Protein AF-A0A4Y9Y5Y3-F1 (afdb_monomer_lite)

Foldseek 3Di:
DAPFPDLDDDPVLVVQQQDQFPPVRDGLVVLLVLLLVLVVQLVVLVVLLVVPVVVLVVVVVQCVDPVRHDPLFDPLVDPVSCCVQQNDLVDGPVVSLVVNLVVLVVLLVDDDDDNVSSSVSNRSSLSSSSSSCRRVQCSRCVPPVCNNVSSVSSSSVVNSVCCVPPPVVVSVVSRVVVVVVVVPPPDDDDDDDDDPVDPDDPPDPPPDDDD

Radius of gyration: 18.65 Å; chains: 1; bounding box: 47×37×50 Å

pLDDT: mean 77.2, std 21.14, range [23.09, 98.0]

Secondary structure (DSSP, 8-state):
--SS---PPPHHHHHHTT-EETTTTEEHHHHHHHHHHHHHHHHHHHHHHGGGHHHHHHHHHHTTSTTTS-TT---TT-HHHHHHHHEETTEE-HHHHHHHHHHHHHHHTSPP-SHHHHHHHHHHHHHHHHHIIIIIIIHHHSSSTTHHHHHHHHHHHHHHHHHHHH-HHHHHHHHHHHHHHHHT--S-PPP----------S----S----

Structure (mmCIF, N/CA/C/O backbone):
data_AF-A0A4Y9Y5Y3-F1
#
_entry.id   AF-A0A4Y9Y5Y3-F1
#
loop_
_atom_site.group_PDB
_atom_site.id
_atom_site.type_symbol
_atom_site.label_atom_id
_atom_site.label_alt_id
_atom_site.label_comp_id
_atom_site.label_asym_id
_atom_site.label_entity_id
_atom_site.label_seq_id
_atom_site.pdbx_PDB_ins_code
_atom_site.Cartn_x
_atom_site.Cartn_y
_atom_site.Cartn_z
_atom_site.occupancy
_atom_site.B_iso_or_equiv
_atom_site.auth_seq_id
_atom_site.auth_comp_id
_atom_site.auth_asym_id
_atom_site.auth_atom_id
_atom_site.pdbx_PDB_model_num
ATOM 1 N N . MET A 1 1 ? 15.412 -12.869 18.914 1.00 49.53 1 MET A N 1
ATOM 2 C CA . MET A 1 1 ? 14.190 -12.031 18.945 1.00 49.53 1 MET A CA 1
ATOM 3 C C . MET A 1 1 ? 13.493 -12.127 17.594 1.00 49.53 1 MET A C 1
ATOM 5 O O . MET A 1 1 ? 14.136 -12.564 16.652 1.00 49.53 1 MET A O 1
ATOM 9 N N . ALA A 1 2 ? 12.192 -11.840 17.489 1.00 53.59 2 ALA A N 1
ATOM 10 C CA . ALA A 1 2 ? 11.496 -11.807 16.197 1.00 53.59 2 ALA A CA 1
ATOM 11 C C . ALA A 1 2 ? 11.615 -10.402 15.584 1.00 53.59 2 ALA A C 1
ATOM 13 O O . ALA A 1 2 ? 11.515 -9.426 16.319 1.00 53.59 2 ALA A O 1
ATOM 14 N N . LEU A 1 3 ? 11.772 -10.304 14.257 1.00 56.22 3 LEU A N 1
ATOM 15 C CA . LEU A 1 3 ? 11.854 -9.036 13.500 1.00 56.22 3 LEU A CA 1
ATOM 16 C C . LEU A 1 3 ? 10.694 -8.081 13.767 1.00 56.22 3 LEU A C 1
ATOM 18 O O . LEU A 1 3 ? 10.806 -6.871 13.605 1.00 56.22 3 LEU A O 1
ATOM 22 N N . PHE A 1 4 ? 9.557 -8.673 14.103 1.00 61.09 4 PHE A N 1
ATOM 23 C CA . PHE A 1 4 ? 8.325 -7.987 14.395 1.00 61.09 4 PHE A CA 1
ATOM 24 C C . PHE A 1 4 ? 7.916 -8.418 15.803 1.00 61.09 4 PHE A C 1
ATOM 26 O O . PHE A 1 4 ? 7.758 -9.630 16.026 1.00 61.09 4 PHE A O 1
ATOM 33 N N . PRO A 1 5 ? 7.758 -7.480 16.752 1.00 62.84 5 PRO A N 1
ATOM 34 C CA . PRO A 1 5 ? 7.274 -7.815 18.083 1.00 62.84 5 PRO A CA 1
ATOM 35 C C . PRO A 1 5 ? 5.923 -8.531 17.988 1.00 62.84 5 PRO A C 1
ATOM 37 O O . PRO A 1 5 ? 5.172 -8.362 17.023 1.00 62.84 5 PRO A O 1
ATOM 40 N N . GLU A 1 6 ? 5.623 -9.370 18.979 1.00 72.81 6 GLU A N 1
ATOM 41 C CA . GLU A 1 6 ? 4.317 -10.017 19.073 1.00 72.81 6 GLU A CA 1
ATOM 42 C C . GLU A 1 6 ? 3.223 -8.940 19.099 1.00 72.81 6 GLU A C 1
ATOM 44 O O . GLU A 1 6 ? 3.177 -8.089 19.991 1.00 72.81 6 GLU A O 1
ATOM 49 N N . VAL A 1 7 ? 2.358 -8.951 18.085 1.00 82.94 7 VAL A N 1
ATOM 50 C CA . VAL A 1 7 ? 1.295 -7.960 17.946 1.00 82.94 7 VAL A CA 1
ATOM 51 C C . VAL A 1 7 ? 0.132 -8.375 18.843 1.00 82.94 7 VAL A C 1
ATOM 53 O O . VAL A 1 7 ? -0.645 -9.260 18.499 1.00 82.94 7 VAL A O 1
ATOM 56 N N . LYS A 1 8 ? 0.003 -7.728 20.005 1.00 89.12 8 LYS A N 1
ATOM 57 C CA . LYS A 1 8 ? -1.118 -7.956 20.928 1.00 89.12 8 LYS A CA 1
ATOM 58 C C . LYS A 1 8 ? -2.220 -6.928 20.707 1.00 89.12 8 LYS A C 1
ATOM 60 O O . LYS A 1 8 ? -1.985 -5.720 20.809 1.00 89.12 8 LYS A O 1
ATOM 65 N N . PHE A 1 9 ? -3.427 -7.412 20.436 1.00 92.06 9 PHE A N 1
ATOM 66 C CA . PHE A 1 9 ? -4.621 -6.582 20.312 1.00 92.06 9 PHE A CA 1
ATOM 67 C C . PHE A 1 9 ? -5.349 -6.471 21.651 1.00 92.06 9 PHE A C 1
ATOM 69 O O . PHE A 1 9 ? -5.488 -7.444 22.392 1.00 92.06 9 PHE A O 1
ATOM 76 N N . THR A 1 10 ? -5.869 -5.286 21.942 1.00 94.50 10 THR A N 1
ATOM 77 C CA . THR A 1 10 ? -6.901 -5.105 22.965 1.00 94.50 10 THR A CA 1
ATOM 78 C C . THR A 1 10 ? -8.260 -5.571 22.432 1.00 94.50 10 THR A C 1
ATOM 80 O O . THR A 1 10 ? -8.482 -5.635 21.222 1.00 94.50 10 THR A O 1
ATOM 83 N N . LYS A 1 11 ? -9.224 -5.830 23.329 1.00 94.81 11 LYS A N 1
ATOM 84 C CA . LYS A 1 11 ? -10.613 -6.144 22.931 1.00 94.81 11 LYS A CA 1
ATOM 85 C C . LYS A 1 11 ? -11.216 -5.063 22.023 1.00 94.81 11 LYS A C 1
ATOM 87 O O . LYS A 1 11 ? -11.932 -5.378 21.079 1.00 94.81 11 LYS A O 1
ATOM 92 N N . ARG A 1 12 ? -10.895 -3.793 22.295 1.00 94.44 12 ARG A N 1
ATOM 93 C CA . ARG A 1 12 ? -11.347 -2.647 21.499 1.00 94.44 12 ARG A CA 1
ATOM 94 C C . ARG A 1 12 ? -10.746 -2.671 20.097 1.00 94.44 12 ARG A C 1
ATOM 96 O O . ARG A 1 12 ? -11.484 -2.551 19.126 1.00 94.44 12 ARG A O 1
ATOM 103 N N . GLU A 1 13 ? -9.441 -2.885 19.975 1.00 94.06 13 GLU A N 1
ATOM 104 C CA . GLU A 1 13 ? -8.789 -2.966 18.662 1.00 94.06 13 GLU A CA 1
ATOM 105 C C . GLU A 1 13 ? -9.317 -4.146 17.838 1.00 94.06 13 GLU A C 1
ATOM 107 O O . GLU A 1 13 ? -9.549 -3.973 16.648 1.00 94.06 13 GLU A O 1
ATOM 112 N N . LEU A 1 14 ? -9.602 -5.297 18.465 1.00 95.06 14 LEU A N 1
ATOM 113 C CA . LEU A 1 14 ? -10.265 -6.420 17.787 1.00 95.06 14 LEU A CA 1
ATOM 114 C C . LEU A 1 14 ? -11.646 -6.032 17.246 1.00 95.06 14 LEU A C 1
ATOM 116 O O . LEU A 1 14 ? -11.958 -6.347 16.102 1.00 95.06 14 LEU A O 1
ATOM 120 N N . SER A 1 15 ? -12.464 -5.314 18.025 1.00 96.00 15 SER A N 1
ATOM 121 C CA . SER A 1 15 ? -13.767 -4.847 17.527 1.00 96.00 15 SER A CA 1
ATOM 122 C C . SER A 1 15 ? -13.643 -3.837 16.383 1.00 96.00 15 SER A C 1
ATOM 124 O O . SER A 1 15 ? -14.465 -3.844 15.470 1.00 96.00 15 SER A O 1
ATOM 126 N N . LEU A 1 16 ? -12.593 -3.008 16.396 1.00 97.06 16 LEU A N 1
ATOM 127 C CA . LEU A 1 16 ? -12.355 -1.994 15.370 1.00 97.06 16 LEU A CA 1
ATOM 128 C C . LEU A 1 16 ? -11.961 -2.598 14.019 1.00 97.06 16 LEU A C 1
ATOM 130 O O . LEU A 1 16 ? -12.177 -1.945 13.006 1.00 97.06 16 LEU A O 1
ATOM 134 N N . LEU A 1 17 ? -11.456 -3.837 13.963 1.00 97.12 17 LEU A N 1
ATOM 135 C CA . LEU A 1 17 ? -11.144 -4.498 12.687 1.00 97.12 17 LEU A CA 1
ATOM 136 C C . LEU A 1 17 ? -12.374 -4.641 11.775 1.00 97.12 17 LEU A C 1
ATOM 138 O O . LEU A 1 17 ? -12.236 -4.595 10.554 1.00 97.12 17 LEU A O 1
ATOM 142 N N . ASN A 1 18 ? -13.572 -4.736 12.361 1.00 97.62 18 ASN A N 1
ATOM 143 C CA . ASN A 1 18 ? -14.844 -4.829 11.638 1.00 97.62 18 ASN A CA 1
ATOM 144 C C . ASN A 1 18 ? -15.507 -3.465 11.377 1.00 97.62 18 ASN A C 1
ATOM 146 O O . ASN A 1 18 ? -16.563 -3.414 10.750 1.00 97.62 18 ASN A O 1
ATOM 150 N N . LEU A 1 19 ? -14.917 -2.360 11.848 1.00 97.06 19 LEU A N 1
ATOM 151 C CA . LEU A 1 19 ? -15.442 -1.019 11.599 1.00 97.06 19 LEU A CA 1
ATOM 152 C C . LEU A 1 19 ? -15.353 -0.699 10.106 1.00 97.06 19 LEU A C 1
ATOM 154 O O . LEU A 1 19 ? -14.261 -0.740 9.541 1.00 97.06 19 LEU A O 1
ATOM 158 N N . VAL A 1 20 ? -16.483 -0.341 9.493 1.00 97.06 20 VAL A N 1
ATOM 159 C CA . VAL A 1 20 ? -16.549 0.146 8.108 1.00 97.06 20 VAL A CA 1
ATOM 160 C C . VAL A 1 20 ? -16.120 1.610 8.058 1.00 97.06 20 VAL A C 1
ATOM 162 O O . VAL A 1 20 ? -16.649 2.448 8.786 1.00 97.06 20 VAL A O 1
ATOM 165 N N . VAL A 1 21 ? -15.168 1.915 7.179 1.00 94.44 21 VAL A N 1
ATOM 166 C CA . VAL A 1 21 ? -14.509 3.217 7.078 1.00 94.44 21 VAL A CA 1
ATOM 167 C C . VAL A 1 21 ? -14.905 3.914 5.776 1.00 94.44 21 VAL A C 1
ATOM 169 O O . VAL A 1 21 ? -14.671 3.407 4.672 1.00 94.44 21 VAL A O 1
ATOM 172 N N . GLN A 1 22 ? -15.485 5.107 5.901 1.00 93.00 22 GLN A N 1
ATOM 173 C CA . GLN A 1 22 ? -15.771 5.989 4.767 1.00 93.00 22 GLN A CA 1
ATOM 174 C C . GLN A 1 22 ? -14.501 6.713 4.292 1.00 93.00 22 GLN A C 1
ATOM 176 O O . GLN A 1 22 ? -13.621 6.969 5.107 1.00 93.00 22 GLN A O 1
ATOM 181 N N . PRO A 1 23 ? -14.380 7.061 2.999 1.00 90.56 23 PRO A N 1
ATOM 182 C CA . PRO A 1 23 ? -15.330 6.808 1.905 1.00 90.56 23 PRO A CA 1
ATOM 183 C C . PRO A 1 23 ? -15.166 5.429 1.243 1.00 90.56 23 PRO A C 1
ATOM 185 O O . PRO A 1 23 ? -15.876 5.098 0.300 1.00 90.56 23 PRO A O 1
ATOM 188 N N . SER A 1 24 ? -14.210 4.618 1.701 1.00 91.12 24 SER A N 1
ATOM 189 C CA . SER A 1 24 ? -13.847 3.369 1.024 1.00 91.12 24 SER A CA 1
ATOM 190 C C . SER A 1 24 ? -14.912 2.268 1.093 1.00 91.12 24 SER A C 1
ATOM 192 O O . SER A 1 24 ? -14.821 1.307 0.331 1.00 91.12 24 SER A O 1
ATOM 194 N N . ASN A 1 25 ? -15.878 2.370 2.019 1.00 94.19 25 ASN A N 1
ATOM 195 C CA . ASN A 1 25 ? -16.843 1.313 2.351 1.00 94.19 25 ASN A CA 1
ATOM 196 C C . ASN A 1 25 ? -16.185 -0.042 2.671 1.00 94.19 25 ASN A C 1
ATOM 198 O O . ASN A 1 25 ? -16.774 -1.101 2.459 1.00 94.19 25 ASN A O 1
ATOM 202 N N . ARG A 1 26 ? -14.958 -0.017 3.198 1.00 95.62 26 ARG A N 1
ATOM 203 C CA . ARG A 1 26 ? -14.196 -1.206 3.593 1.00 95.62 26 ARG A CA 1
ATOM 204 C C . ARG A 1 26 ? -13.980 -1.230 5.090 1.00 95.62 26 ARG A C 1
ATOM 206 O O . ARG A 1 26 ? -13.933 -0.185 5.738 1.00 95.62 26 ARG A O 1
ATOM 213 N N . THR A 1 27 ? -13.838 -2.428 5.640 1.00 98.00 27 THR A N 1
ATOM 214 C CA . THR A 1 27 ? -13.477 -2.580 7.047 1.00 98.00 27 THR A CA 1
ATOM 215 C C . THR A 1 27 ? -12.004 -2.250 7.283 1.00 98.00 27 THR A C 1
ATOM 217 O O . THR A 1 27 ? -11.189 -2.333 6.362 1.00 98.00 27 THR A O 1
ATOM 220 N N . VAL A 1 28 ? -11.628 -1.927 8.522 1.00 96.81 28 VAL A N 1
ATOM 221 C CA . VAL A 1 28 ? -10.212 -1.748 8.900 1.00 96.81 28 VAL A CA 1
ATOM 222 C C . VAL A 1 28 ? -9.372 -2.987 8.553 1.00 96.81 28 VAL A C 1
ATOM 224 O O . VAL A 1 28 ? -8.247 -2.840 8.078 1.00 96.81 28 VAL A O 1
ATOM 227 N N . GLU A 1 29 ? -9.922 -4.193 8.716 1.00 97.81 29 GLU A N 1
ATOM 228 C CA . GLU A 1 29 ? -9.302 -5.453 8.277 1.00 97.81 29 GLU A CA 1
ATOM 229 C C . GLU A 1 29 ? -9.002 -5.454 6.771 1.00 97.81 29 GLU A C 1
ATOM 231 O O . GLU A 1 29 ? -7.869 -5.684 6.350 1.00 97.81 29 GLU A O 1
ATOM 236 N N . GLN A 1 30 ? -10.006 -5.145 5.946 1.00 97.38 30 GLN A N 1
ATOM 237 C CA . GLN A 1 30 ? -9.861 -5.109 4.489 1.00 97.38 30 GLN A CA 1
ATOM 238 C C . GLN A 1 30 ? -8.880 -4.022 4.040 1.00 97.38 30 GLN A C 1
ATOM 240 O O . GLN A 1 30 ? -8.133 -4.216 3.080 1.00 97.38 30 GLN A O 1
ATOM 245 N N . LEU A 1 31 ? -8.862 -2.883 4.735 1.00 96.19 31 LEU A N 1
ATOM 246 C CA . LEU A 1 31 ? -7.894 -1.822 4.492 1.00 96.19 31 LEU A CA 1
ATOM 247 C C . LEU A 1 31 ? -6.468 -2.282 4.832 1.00 96.19 31 LEU A C 1
ATOM 249 O O . LEU A 1 31 ? -5.538 -2.029 4.063 1.00 96.19 31 LEU A O 1
ATOM 253 N N . ALA A 1 32 ? -6.279 -2.984 5.951 1.00 96.25 32 ALA A N 1
ATOM 254 C CA . ALA A 1 32 ? -4.980 -3.537 6.328 1.00 96.25 32 ALA A CA 1
ATOM 255 C C . ALA A 1 32 ? -4.486 -4.572 5.304 1.00 96.25 32 ALA A C 1
ATOM 257 O O . ALA A 1 32 ? -3.324 -4.507 4.901 1.00 96.25 32 ALA A O 1
ATOM 258 N N . GLN A 1 33 ? -5.368 -5.459 4.831 1.00 96.50 33 GLN A N 1
ATOM 259 C CA . GLN A 1 33 ? -5.050 -6.433 3.783 1.00 96.50 33 GLN A CA 1
ATOM 260 C C . GLN A 1 33 ? -4.618 -5.745 2.485 1.00 96.50 33 GLN A C 1
ATOM 262 O O . GLN A 1 33 ? -3.527 -6.014 1.984 1.00 96.50 33 GLN A O 1
ATOM 267 N N . ARG A 1 34 ? -5.409 -4.780 2.000 1.00 94.12 34 ARG A N 1
ATOM 268 C CA . ARG A 1 34 ? -5.091 -4.022 0.780 1.00 94.12 34 ARG A CA 1
ATOM 269 C C . ARG A 1 34 ? -3.752 -3.288 0.890 1.00 94.12 34 ARG A C 1
ATOM 271 O O . ARG A 1 34 ? -2.987 -3.251 -0.069 1.00 94.12 34 ARG A O 1
ATOM 278 N N . SER A 1 35 ? -3.430 -2.747 2.069 1.00 93.50 35 SER A N 1
ATOM 279 C CA . SER A 1 35 ? -2.119 -2.135 2.318 1.00 93.50 35 SER A CA 1
ATOM 280 C C . SER A 1 35 ? -0.968 -3.125 2.141 1.00 93.50 35 SER A C 1
ATOM 282 O O . SER A 1 35 ? 0.072 -2.735 1.614 1.00 93.50 35 SER A O 1
ATOM 284 N N . VAL A 1 36 ? -1.124 -4.367 2.607 1.00 94.00 36 VAL A N 1
ATOM 285 C CA . VAL A 1 36 ? -0.101 -5.412 2.457 1.00 94.00 36 VAL A CA 1
ATOM 286 C C . VAL A 1 36 ? -0.023 -5.894 1.013 1.00 94.00 36 VAL A C 1
ATOM 288 O O . VAL A 1 36 ? 1.078 -6.141 0.532 1.00 94.00 36 VAL A O 1
ATOM 291 N N . ASP A 1 37 ? -1.138 -5.940 0.286 1.00 93.94 37 ASP A N 1
ATOM 292 C CA . ASP A 1 37 ? -1.137 -6.313 -1.131 1.00 93.94 37 ASP A CA 1
ATOM 293 C C . ASP A 1 37 ? -0.346 -5.315 -1.991 1.00 93.94 37 ASP A C 1
ATOM 295 O O . ASP A 1 37 ? 0.435 -5.740 -2.845 1.00 93.94 37 ASP A O 1
ATOM 299 N N . TYR A 1 38 ? -0.441 -4.004 -1.728 1.00 91.62 38 TYR A N 1
ATOM 300 C CA . TYR A 1 38 ? 0.443 -3.027 -2.383 1.00 91.62 38 TYR A CA 1
ATOM 301 C C . TYR A 1 38 ? 1.920 -3.288 -2.075 1.00 91.62 38 TYR A C 1
ATOM 303 O O . TYR A 1 38 ? 2.744 -3.276 -2.990 1.00 91.62 38 TYR A O 1
ATOM 311 N N . SER A 1 39 ? 2.264 -3.562 -0.811 1.00 89.69 39 SER A N 1
ATOM 312 C CA . SER A 1 39 ? 3.639 -3.913 -0.435 1.00 89.69 39 SER A CA 1
ATOM 313 C C . SER A 1 39 ? 4.110 -5.174 -1.158 1.00 89.69 39 SER A C 1
ATOM 315 O O . SER A 1 39 ? 5.188 -5.166 -1.744 1.00 89.69 39 SER A O 1
ATOM 317 N N . ARG A 1 40 ? 3.277 -6.219 -1.204 1.00 90.75 40 ARG A N 1
ATOM 318 C CA . ARG A 1 40 ? 3.555 -7.468 -1.917 1.00 90.75 40 ARG A CA 1
ATOM 319 C C . ARG A 1 40 ? 3.844 -7.208 -3.393 1.00 90.75 40 ARG A C 1
ATOM 321 O O . ARG A 1 40 ? 4.861 -7.673 -3.896 1.00 90.75 40 ARG A O 1
ATOM 328 N N . MET A 1 41 ? 2.971 -6.472 -4.083 1.00 92.50 41 MET A N 1
ATOM 329 C CA . MET A 1 41 ? 3.122 -6.166 -5.511 1.00 92.50 41 MET A CA 1
ATOM 330 C C . MET A 1 41 ? 4.380 -5.343 -5.793 1.00 92.50 41 MET A C 1
ATOM 332 O O . MET A 1 41 ? 5.092 -5.629 -6.756 1.00 92.50 41 MET A O 1
ATOM 336 N N . HIS A 1 42 ? 4.680 -4.365 -4.936 1.00 90.88 42 HIS A N 1
ATOM 337 C CA . HIS A 1 42 ? 5.904 -3.579 -5.031 1.00 90.88 42 HIS A CA 1
ATOM 338 C C . HIS A 1 42 ? 7.154 -4.454 -4.855 1.00 90.88 42 HIS A C 1
ATOM 340 O O . HIS A 1 42 ? 8.043 -4.409 -5.701 1.00 90.88 42 HIS A O 1
ATOM 346 N N . THR A 1 43 ? 7.207 -5.300 -3.820 1.00 88.38 43 THR A N 1
ATOM 347 C CA . THR A 1 43 ? 8.341 -6.209 -3.579 1.00 88.38 43 THR A CA 1
ATOM 348 C C . THR A 1 43 ? 8.563 -7.164 -4.752 1.00 88.38 43 THR A C 1
ATOM 350 O O . THR A 1 43 ? 9.688 -7.233 -5.240 1.00 88.38 43 THR A O 1
ATOM 353 N N . LYS A 1 44 ? 7.509 -7.817 -5.275 1.00 89.69 44 LYS A N 1
ATOM 354 C CA . LYS A 1 44 ? 7.631 -8.706 -6.453 1.00 89.69 44 LYS A CA 1
ATOM 355 C C . LYS A 1 44 ? 8.229 -7.981 -7.649 1.00 89.69 44 LYS A C 1
ATOM 357 O O . LYS A 1 44 ? 9.095 -8.520 -8.327 1.00 89.69 44 LYS A O 1
ATOM 362 N N . ALA A 1 45 ? 7.769 -6.759 -7.905 1.00 90.19 45 ALA A N 1
ATOM 363 C CA . ALA A 1 45 ? 8.282 -5.974 -9.012 1.00 90.19 45 ALA A CA 1
ATOM 364 C C . ALA A 1 45 ? 9.748 -5.582 -8.808 1.00 90.19 45 ALA A C 1
ATOM 366 O O . ALA A 1 45 ? 10.556 -5.750 -9.715 1.00 90.19 45 ALA A O 1
ATOM 367 N N . VAL A 1 46 ? 10.110 -5.118 -7.613 1.00 88.12 46 VAL A N 1
ATOM 368 C CA . VAL A 1 46 ? 11.491 -4.745 -7.290 1.00 88.12 46 VAL A CA 1
ATOM 369 C C . VAL A 1 46 ? 12.444 -5.936 -7.390 1.00 88.12 46 VAL A C 1
ATOM 371 O O . VAL A 1 46 ? 13.558 -5.763 -7.873 1.00 88.12 46 VAL A O 1
ATOM 374 N N . ASP A 1 47 ? 12.029 -7.139 -6.994 1.00 87.69 47 ASP A N 1
ATOM 375 C CA . ASP A 1 47 ? 12.884 -8.326 -7.096 1.00 87.69 47 ASP A CA 1
ATOM 376 C C . ASP A 1 47 ? 13.225 -8.684 -8.551 1.00 87.69 47 ASP A C 1
ATOM 378 O O . ASP A 1 47 ? 14.355 -9.081 -8.826 1.00 87.69 47 ASP A O 1
ATOM 382 N N . VAL A 1 48 ? 12.302 -8.466 -9.496 1.00 89.12 48 VAL A N 1
ATOM 383 C CA . VAL A 1 48 ? 12.586 -8.611 -10.936 1.00 89.12 48 VAL A CA 1
ATOM 384 C C . VAL A 1 48 ? 13.471 -7.474 -11.447 1.00 89.12 48 VAL A C 1
ATOM 386 O O . VAL A 1 48 ? 14.417 -7.714 -12.193 1.00 89.12 48 VAL A O 1
ATOM 389 N N . LEU A 1 49 ? 13.195 -6.232 -11.037 1.00 87.50 49 LEU A N 1
ATOM 390 C CA . LEU A 1 49 ? 13.951 -5.057 -11.487 1.00 87.50 49 LEU A CA 1
ATOM 391 C C . LEU A 1 49 ? 15.421 -5.107 -11.054 1.00 87.50 49 LEU A C 1
ATOM 393 O O . LEU A 1 49 ? 16.287 -4.676 -11.810 1.00 87.50 49 LEU A O 1
ATOM 397 N N . ARG A 1 50 ? 15.704 -5.711 -9.894 1.00 86.88 50 ARG A N 1
ATOM 398 C CA . ARG A 1 50 ? 17.066 -5.935 -9.383 1.00 86.88 50 ARG A CA 1
ATOM 399 C C . ARG A 1 50 ? 17.929 -6.851 -10.245 1.00 86.88 50 ARG A C 1
ATOM 401 O O . ARG A 1 50 ? 19.139 -6.909 -10.051 1.00 86.88 50 ARG A O 1
ATOM 408 N N . LEU A 1 51 ? 17.335 -7.584 -11.186 1.00 89.69 51 LEU A N 1
ATOM 409 C CA . LEU A 1 51 ? 18.094 -8.394 -12.139 1.00 89.69 51 LEU A CA 1
ATOM 410 C C . LEU A 1 51 ? 18.830 -7.526 -13.178 1.00 89.69 51 LEU A C 1
ATOM 412 O O . LEU A 1 51 ? 19.780 -8.003 -13.792 1.00 89.69 51 LEU A O 1
ATOM 416 N N . ASP A 1 52 ? 18.412 -6.267 -13.366 1.00 92.00 52 ASP A N 1
ATOM 417 C CA . ASP A 1 52 ? 19.054 -5.283 -14.248 1.00 92.00 52 ASP A CA 1
ATOM 418 C C . ASP A 1 52 ? 18.923 -3.865 -13.660 1.00 92.00 52 ASP A C 1
ATOM 420 O O . ASP A 1 52 ? 18.180 -3.006 -14.154 1.00 92.00 52 ASP A O 1
ATOM 424 N N . ASP A 1 53 ? 19.668 -3.618 -12.578 1.00 87.25 53 ASP A N 1
ATOM 425 C CA . ASP A 1 53 ? 19.680 -2.329 -11.874 1.00 87.25 53 ASP A CA 1
ATOM 426 C C . ASP A 1 53 ? 20.022 -1.160 -12.813 1.00 87.25 53 ASP A C 1
ATOM 428 O O . ASP A 1 53 ? 19.417 -0.092 -12.737 1.00 87.25 53 ASP A O 1
ATOM 432 N N . ALA A 1 54 ? 20.946 -1.356 -13.760 1.00 89.00 54 ALA A N 1
ATOM 433 C CA . ALA A 1 54 ? 21.353 -0.307 -14.693 1.00 89.00 54 ALA A CA 1
ATOM 434 C C . ALA A 1 54 ? 20.206 0.122 -15.622 1.00 89.00 54 ALA A C 1
ATOM 436 O O . ALA A 1 54 ? 20.036 1.314 -15.900 1.00 89.00 54 ALA A O 1
ATOM 437 N N . ARG A 1 55 ? 19.403 -0.827 -16.121 1.00 88.38 55 ARG A N 1
ATOM 438 C CA . ARG A 1 55 ? 18.201 -0.509 -16.902 1.00 88.38 55 ARG A CA 1
ATOM 439 C C . ARG A 1 55 ? 17.136 0.148 -16.039 1.00 88.38 55 ARG A C 1
ATOM 441 O O . ARG A 1 55 ? 16.542 1.125 -16.498 1.00 88.38 55 ARG A O 1
ATOM 448 N N . TYR A 1 56 ? 16.924 -0.334 -14.815 1.00 86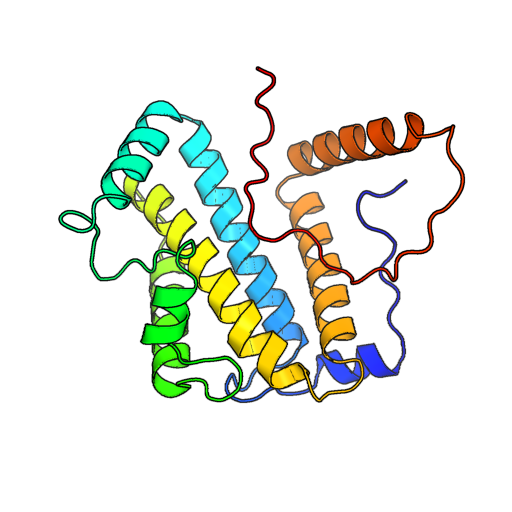.81 56 TYR A N 1
ATOM 449 C CA . TYR A 1 56 ? 15.973 0.281 -13.892 1.00 86.81 56 TYR A CA 1
ATOM 450 C C . TYR A 1 56 ? 16.334 1.742 -13.583 1.00 86.81 56 TYR A C 1
ATOM 452 O O . TYR A 1 56 ? 15.477 2.615 -13.715 1.00 86.81 56 TYR A O 1
ATOM 460 N N . GLU A 1 57 ? 17.600 2.039 -13.284 1.00 83.88 57 GLU A N 1
ATOM 461 C CA . GLU A 1 57 ? 18.079 3.404 -13.026 1.00 83.88 57 GLU A CA 1
ATOM 462 C C . GLU A 1 57 ? 17.896 4.326 -14.239 1.00 83.88 57 GLU A C 1
ATOM 464 O O . GLU A 1 57 ? 17.413 5.452 -14.101 1.00 83.88 57 GLU A O 1
ATOM 469 N N . ARG A 1 58 ? 18.185 3.846 -15.459 1.00 83.56 58 ARG A N 1
ATOM 470 C CA . ARG A 1 58 ? 17.930 4.618 -16.692 1.00 83.56 58 ARG A CA 1
ATOM 471 C C . ARG A 1 58 ? 16.449 4.952 -16.864 1.00 83.56 58 ARG A C 1
ATOM 473 O O . ARG A 1 58 ? 16.111 6.101 -17.146 1.00 83.56 58 ARG A O 1
ATOM 480 N N . MET A 1 59 ? 15.572 3.970 -16.659 1.00 79.62 59 MET A N 1
ATOM 481 C CA . MET A 1 59 ? 14.124 4.187 -16.687 1.00 79.62 59 MET A CA 1
ATOM 482 C C . MET A 1 59 ? 13.666 5.130 -15.572 1.00 79.62 59 MET A C 1
ATOM 484 O O . MET A 1 59 ? 12.722 5.899 -15.744 1.00 79.62 59 MET A O 1
ATOM 488 N N . ALA A 1 60 ? 14.308 5.078 -14.405 1.00 78.25 60 ALA A N 1
ATOM 489 C CA . ALA A 1 60 ? 13.961 5.956 -13.307 1.00 78.25 60 ALA A CA 1
ATOM 490 C C . ALA A 1 60 ? 14.362 7.405 -13.564 1.00 78.25 60 ALA A C 1
ATOM 492 O O . ALA A 1 60 ? 13.574 8.310 -13.274 1.00 78.25 60 ALA A O 1
ATOM 493 N N . ALA A 1 61 ? 15.531 7.613 -14.166 1.00 76.94 61 ALA A N 1
ATOM 494 C CA . ALA A 1 61 ? 16.012 8.917 -14.583 1.00 76.94 61 ALA A CA 1
ATOM 495 C C . ALA A 1 61 ? 15.105 9.554 -15.648 1.00 76.94 61 ALA A C 1
ATOM 497 O O . ALA A 1 61 ? 14.753 10.725 -15.507 1.00 76.94 61 ALA A O 1
ATOM 498 N N . SER A 1 62 ? 14.639 8.789 -16.646 1.00 69.00 62 SER A N 1
ATOM 499 C CA . SER A 1 62 ? 13.743 9.309 -17.696 1.00 69.00 62 SER A CA 1
ATOM 500 C C . SER A 1 62 ? 12.383 9.775 -17.169 1.00 69.00 62 SER A C 1
ATOM 502 O O . SER A 1 62 ? 11.668 10.489 -17.853 1.00 69.00 62 SER A O 1
ATOM 504 N N . LEU A 1 63 ? 12.010 9.391 -15.947 1.00 67.81 63 LEU A N 1
ATOM 505 C CA . LEU A 1 63 ? 10.739 9.778 -15.330 1.00 67.81 63 LEU A CA 1
ATOM 506 C C . LEU A 1 63 ? 10.849 10.991 -14.407 1.00 67.81 63 LEU A C 1
ATOM 508 O O . LEU A 1 63 ? 9.829 11.485 -13.922 1.00 67.81 63 LEU A O 1
ATOM 512 N N . ARG A 1 64 ? 12.071 11.484 -14.180 1.00 66.50 64 ARG A N 1
ATOM 513 C CA . ARG A 1 64 ? 12.323 12.759 -13.498 1.00 66.50 64 ARG A CA 1
ATOM 514 C C . ARG A 1 64 ? 12.203 13.950 -14.444 1.00 66.50 64 ARG A C 1
ATOM 516 O O . ARG A 1 64 ? 12.034 15.065 -13.965 1.00 66.50 64 ARG A O 1
ATOM 523 N N . ASP A 1 65 ? 12.264 13.717 -15.754 1.00 66.31 65 ASP A N 1
ATOM 524 C CA . ASP A 1 65 ? 12.039 14.742 -16.766 1.00 66.31 65 ASP A CA 1
ATOM 525 C C . ASP A 1 65 ? 10.525 14.979 -16.964 1.00 66.31 65 ASP A C 1
ATOM 527 O O . ASP A 1 65 ? 9.804 14.087 -17.427 1.00 66.31 65 ASP A O 1
ATOM 531 N N . PRO A 1 66 ? 10.009 16.179 -16.631 1.00 61.12 66 PRO A N 1
ATOM 532 C CA . PRO A 1 66 ? 8.594 16.505 -16.784 1.00 61.12 66 PRO A CA 1
ATOM 533 C C . PRO A 1 66 ? 8.084 16.442 -18.230 1.00 61.12 66 PRO A C 1
ATOM 535 O O . PRO A 1 66 ? 6.875 16.326 -18.423 1.00 61.12 66 PRO A O 1
ATOM 538 N N . GLN A 1 67 ? 8.966 16.535 -19.234 1.00 64.31 67 GLN A N 1
ATOM 539 C CA . GLN A 1 67 ? 8.591 16.512 -20.655 1.00 64.31 67 GLN A CA 1
ATOM 540 C C . GLN A 1 67 ? 8.314 15.097 -21.175 1.00 64.31 67 GLN A C 1
ATOM 542 O O . GLN A 1 67 ? 7.542 14.924 -22.116 1.00 64.31 67 GLN A O 1
ATOM 547 N N . THR A 1 68 ? 8.929 14.083 -20.565 1.00 61.09 68 THR A N 1
ATOM 548 C CA . THR A 1 68 ? 8.866 12.685 -21.020 1.00 61.09 68 THR A CA 1
ATOM 549 C C . THR A 1 68 ? 8.108 11.772 -20.056 1.00 61.09 68 THR A C 1
ATOM 551 O O . THR A 1 68 ? 7.752 10.648 -20.417 1.00 61.09 68 THR A O 1
ATOM 554 N N . ARG A 1 69 ? 7.786 12.250 -18.846 1.00 62.81 69 ARG A N 1
ATOM 555 C CA . ARG A 1 69 ? 6.992 11.506 -17.863 1.00 62.81 69 ARG A CA 1
ATOM 556 C C . ARG A 1 69 ? 5.556 11.265 -18.363 1.00 62.81 69 ARG A C 1
ATOM 558 O O . ARG A 1 69 ? 4.842 12.230 -18.645 1.00 62.81 69 ARG A O 1
ATOM 565 N N . PRO A 1 70 ? 5.067 10.010 -18.388 1.00 60.78 70 PRO A N 1
ATOM 566 C CA . PRO A 1 70 ? 3.662 9.728 -18.654 1.00 60.78 70 PRO A CA 1
ATOM 567 C C . PRO A 1 70 ? 2.757 10.460 -17.663 1.00 60.78 70 PRO A C 1
ATOM 569 O O . PRO A 1 70 ? 2.988 10.436 -16.452 1.00 60.78 70 PRO A O 1
ATOM 572 N N . LYS A 1 71 ? 1.710 11.108 -18.183 1.00 58.12 71 LYS A N 1
ATOM 573 C CA . LYS A 1 71 ? 0.777 11.928 -17.390 1.00 58.12 71 LYS A CA 1
ATOM 574 C C . LYS A 1 71 ? 0.034 11.130 -16.317 1.00 58.12 71 LYS A C 1
ATOM 576 O O . LYS A 1 71 ? -0.433 11.712 -15.346 1.00 58.12 71 LYS A O 1
ATOM 581 N N . GLU A 1 72 ? -0.072 9.817 -16.495 1.00 52.72 72 GLU A N 1
ATOM 582 C CA . GLU A 1 72 ? -0.785 8.909 -15.592 1.00 52.72 72 GLU A CA 1
ATOM 583 C C . GLU A 1 72 ? 0.010 8.568 -14.322 1.00 52.72 72 GLU A C 1
ATOM 585 O O . GLU A 1 72 ? -0.549 8.027 -13.369 1.00 52.72 72 GLU A O 1
ATOM 590 N N . VAL A 1 73 ? 1.304 8.900 -14.278 1.00 58.06 73 VAL A N 1
ATOM 591 C CA . VAL A 1 73 ? 2.198 8.492 -13.193 1.00 58.06 73 VAL A CA 1
ATOM 592 C C . VAL A 1 73 ? 2.325 9.624 -12.191 1.00 58.06 73 VAL A C 1
ATOM 594 O O . VAL A 1 73 ? 2.957 10.652 -12.447 1.00 58.06 73 VAL A O 1
ATOM 597 N N . ILE A 1 74 ? 1.760 9.403 -11.009 1.00 59.78 74 ILE A N 1
ATOM 598 C CA . ILE A 1 74 ? 1.940 10.303 -9.874 1.00 59.78 74 ILE A CA 1
ATOM 599 C C . ILE A 1 74 ? 3.369 10.137 -9.364 1.00 59.78 74 ILE A C 1
ATOM 601 O O . ILE A 1 74 ? 3.754 9.062 -8.901 1.00 59.78 74 ILE A O 1
ATOM 605 N N . ALA A 1 75 ? 4.157 11.208 -9.435 1.00 58.34 75 ALA A N 1
ATOM 606 C CA . ALA A 1 75 ? 5.426 11.270 -8.729 1.00 58.34 75 ALA A CA 1
ATOM 607 C C . ALA A 1 75 ? 5.132 11.364 -7.228 1.00 58.34 75 ALA A C 1
ATOM 609 O O . ALA A 1 75 ? 4.746 12.415 -6.723 1.00 58.34 75 ALA A O 1
ATOM 610 N N . VAL A 1 76 ? 5.283 10.240 -6.531 1.00 55.72 76 VAL A N 1
ATOM 611 C CA . VAL A 1 76 ? 5.044 10.124 -5.082 1.00 55.72 76 VAL A CA 1
ATOM 612 C C . VAL A 1 76 ? 5.974 11.041 -4.283 1.00 55.72 76 VAL A C 1
ATOM 614 O O . VAL A 1 76 ? 5.638 11.473 -3.184 1.00 55.72 76 VAL A O 1
ATOM 617 N N . ASP A 1 77 ? 7.113 11.387 -4.879 1.00 56.31 77 ASP A N 1
ATOM 618 C CA . ASP A 1 77 ? 8.171 12.184 -4.264 1.00 56.31 77 ASP A CA 1
ATOM 619 C C . ASP A 1 77 ? 7.858 13.693 -4.243 1.00 56.31 77 ASP A C 1
ATOM 621 O O . ASP A 1 77 ? 8.587 14.465 -3.625 1.00 56.31 77 ASP A O 1
ATOM 625 N N . ASP A 1 78 ? 6.764 14.128 -4.881 1.00 64.25 78 ASP A N 1
ATOM 626 C CA . ASP A 1 78 ? 6.317 15.521 -4.875 1.00 64.25 78 ASP A CA 1
ATOM 627 C C . ASP A 1 78 ? 5.016 15.687 -4.073 1.00 64.25 78 ASP A C 1
ATOM 629 O O . ASP A 1 78 ? 3.899 15.676 -4.600 1.00 64.25 78 ASP A O 1
ATOM 633 N N . LEU A 1 79 ? 5.173 15.895 -2.761 1.00 60.44 79 LEU A N 1
ATOM 634 C CA . LEU A 1 79 ? 4.072 16.185 -1.835 1.00 60.44 79 LEU A CA 1
ATOM 635 C C . LEU A 1 79 ? 3.225 17.390 -2.271 1.00 60.44 79 LEU A C 1
ATOM 637 O O . LEU A 1 79 ? 2.036 17.440 -1.942 1.00 60.44 79 LEU A O 1
ATOM 641 N N . LYS A 1 80 ? 3.807 18.359 -2.991 1.00 66.94 80 LYS A N 1
ATOM 642 C CA . LYS A 1 80 ? 3.061 19.503 -3.523 1.00 66.94 80 LYS A CA 1
ATOM 643 C C . LYS A 1 80 ? 2.156 19.044 -4.664 1.00 66.94 80 LYS A C 1
ATOM 645 O O . LYS A 1 80 ? 0.965 19.319 -4.611 1.00 66.94 80 LYS A O 1
ATOM 650 N N . SER A 1 81 ? 2.669 18.267 -5.619 1.00 67.12 81 SER A N 1
ATOM 651 C CA . SER A 1 81 ? 1.853 17.690 -6.701 1.00 67.12 81 SER A CA 1
ATOM 652 C C . SER A 1 81 ? 0.733 16.779 -6.183 1.00 67.12 81 SER A C 1
ATOM 654 O O . SER A 1 81 ? -0.379 16.824 -6.715 1.00 67.12 81 SER A O 1
ATOM 656 N N . ILE A 1 82 ? 0.979 16.008 -5.116 1.00 68.50 82 ILE A N 1
ATOM 657 C CA . ILE A 1 82 ? -0.061 15.201 -4.458 1.00 68.50 82 ILE A CA 1
ATOM 658 C C . ILE A 1 82 ? -1.162 16.107 -3.895 1.00 68.50 82 ILE A C 1
ATOM 660 O O . ILE A 1 82 ? -2.336 15.877 -4.169 1.00 68.50 82 ILE A O 1
ATOM 664 N N . ARG A 1 83 ? -0.813 17.159 -3.147 1.00 73.31 83 ARG A N 1
ATOM 665 C CA . ARG A 1 83 ? -1.804 18.081 -2.563 1.00 73.31 83 ARG A CA 1
ATOM 666 C C . ARG A 1 83 ? -2.558 18.883 -3.620 1.00 73.31 83 ARG A C 1
ATOM 668 O O . ARG A 1 83 ? -3.764 19.060 -3.485 1.00 73.31 83 ARG A O 1
ATOM 675 N N . ASP A 1 84 ? -1.870 19.312 -4.675 1.00 75.50 84 ASP A N 1
ATOM 676 C CA . ASP A 1 84 ? -2.468 20.037 -5.800 1.00 75.50 84 ASP A CA 1
ATOM 677 C C . ASP A 1 84 ? -3.497 19.153 -6.542 1.00 75.50 84 ASP A C 1
ATOM 679 O O . ASP A 1 84 ? -4.508 19.653 -7.030 1.00 75.50 84 ASP A O 1
ATOM 683 N N . THR A 1 85 ? -3.282 17.831 -6.588 1.00 73.19 85 THR A N 1
ATOM 684 C CA . THR A 1 85 ? -4.152 16.879 -7.310 1.00 73.19 85 THR A CA 1
ATOM 685 C C . THR A 1 85 ? -5.270 16.297 -6.437 1.00 73.19 85 THR A C 1
ATOM 687 O O . THR A 1 85 ? -6.413 16.176 -6.880 1.00 73.19 85 THR A O 1
ATOM 690 N N . PHE A 1 86 ? -4.958 15.921 -5.195 1.00 81.56 86 PHE A N 1
ATOM 691 C CA . PHE A 1 86 ? -5.849 15.166 -4.301 1.00 81.56 86 PHE A CA 1
ATOM 692 C C . PHE A 1 86 ? -6.428 16.003 -3.161 1.00 81.56 86 PHE A C 1
ATOM 694 O O . PHE A 1 86 ? -7.274 15.516 -2.414 1.00 81.56 86 PHE A O 1
ATOM 701 N N . GLY A 1 87 ? -6.023 17.266 -3.043 1.00 80.50 87 GLY A N 1
ATOM 702 C CA . GLY A 1 87 ? -6.369 18.130 -1.923 1.00 80.50 87 GLY A CA 1
ATOM 703 C C . GLY A 1 87 ? -5.452 17.928 -0.717 1.00 80.50 87 GLY A C 1
ATOM 704 O O . GLY A 1 87 ? -4.612 17.027 -0.657 1.00 80.50 87 GLY A O 1
ATOM 705 N N . VAL A 1 88 ? -5.609 18.805 0.272 1.00 85.06 88 VAL A N 1
ATOM 706 C CA . VAL A 1 88 ? -4.947 18.659 1.574 1.00 85.06 88 VAL A CA 1
ATOM 707 C C . VAL A 1 88 ? -5.717 17.657 2.444 1.00 85.06 88 VAL A C 1
ATOM 709 O O . VAL A 1 88 ? -6.930 17.544 2.283 1.00 85.06 88 VAL A O 1
ATOM 712 N N . PRO A 1 89 ? -5.076 16.963 3.403 1.00 82.06 89 PRO A N 1
ATOM 713 C CA . PRO A 1 89 ? -5.758 15.992 4.269 1.00 82.06 89 PRO A CA 1
ATOM 714 C C . PRO A 1 89 ? -6.990 16.532 5.014 1.00 82.06 89 PRO A C 1
ATOM 716 O O . PRO A 1 89 ? -7.907 15.773 5.305 1.00 82.06 89 PRO A O 1
ATOM 719 N N . SER A 1 90 ? -7.043 17.840 5.293 1.00 84.31 90 SER A N 1
ATOM 720 C CA . SER A 1 90 ? -8.196 18.505 5.920 1.00 84.31 90 SER A CA 1
ATOM 721 C C . SER A 1 90 ? -9.350 18.824 4.960 1.00 84.31 90 SER A C 1
ATOM 723 O O . SER A 1 90 ? -10.457 19.098 5.413 1.00 84.31 90 SER A O 1
ATO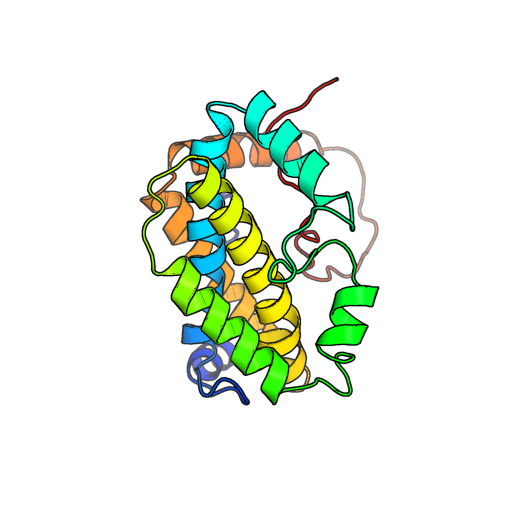M 725 N N . ALA A 1 91 ? -9.107 18.810 3.649 1.00 86.12 91 ALA A N 1
ATOM 726 C CA . ALA A 1 91 ? -10.095 19.051 2.598 1.00 86.12 91 ALA A CA 1
ATOM 727 C C . ALA A 1 91 ? -9.783 18.186 1.355 1.00 86.12 91 ALA A C 1
ATOM 729 O O . ALA A 1 91 ? -9.439 18.715 0.292 1.00 86.12 91 ALA A O 1
ATOM 730 N N . PRO A 1 92 ? -9.834 16.849 1.488 1.00 88.69 92 PRO A N 1
ATOM 731 C CA . PRO A 1 92 ? -9.459 15.929 0.422 1.00 88.69 92 PRO A CA 1
ATOM 732 C C . PRO A 1 92 ? -10.502 15.902 -0.701 1.00 88.69 92 PRO A C 1
ATOM 734 O O . PRO A 1 92 ? -11.713 15.935 -0.471 1.00 88.69 92 PRO A O 1
ATOM 737 N N . ASN A 1 93 ? -10.032 15.774 -1.939 1.00 90.25 93 ASN A N 1
ATOM 738 C CA . ASN A 1 93 ? -10.873 15.600 -3.117 1.00 90.25 93 ASN A CA 1
ATOM 739 C C . ASN A 1 93 ? -11.263 14.121 -3.273 1.00 90.25 93 ASN A C 1
ATOM 741 O O . ASN A 1 93 ? -10.679 13.379 -4.069 1.00 90.25 93 ASN A O 1
ATOM 745 N N . TRP A 1 94 ? -12.246 13.682 -2.482 1.00 90.44 94 TRP A N 1
ATOM 746 C CA . TRP A 1 94 ? -12.659 12.276 -2.412 1.00 90.44 94 TRP A CA 1
ATOM 747 C C . TRP A 1 94 ? -12.991 11.627 -3.765 1.00 90.44 94 TRP A C 1
ATOM 749 O O . TRP A 1 94 ? -12.504 10.518 -3.996 1.00 90.44 94 TRP A O 1
ATOM 759 N N . PRO A 1 95 ? -13.748 12.266 -4.683 1.00 91.00 95 PRO A N 1
ATOM 760 C CA . PRO A 1 95 ? -14.031 11.674 -5.991 1.00 91.00 95 PRO A CA 1
ATOM 761 C C . PRO A 1 95 ? -12.770 11.369 -6.806 1.00 91.00 95 PRO A C 1
ATOM 763 O O . PRO A 1 95 ? -12.679 10.310 -7.426 1.00 91.00 95 PRO A O 1
ATOM 766 N N . VAL A 1 96 ? -11.784 12.273 -6.788 1.00 88.31 96 VAL A N 1
ATOM 767 C CA . VAL A 1 96 ? -10.517 12.080 -7.509 1.00 88.31 96 VAL A CA 1
ATOM 768 C C . VAL A 1 96 ? -9.690 10.981 -6.850 1.00 88.31 96 VAL A C 1
ATOM 770 O O . VAL A 1 96 ? -9.213 10.090 -7.548 1.00 88.31 96 VAL A O 1
ATOM 773 N N . ILE A 1 97 ? -9.584 10.985 -5.518 1.00 88.56 97 ILE A N 1
ATOM 774 C CA . ILE A 1 97 ? -8.845 9.962 -4.763 1.00 88.56 97 ILE A CA 1
ATOM 775 C C . ILE A 1 97 ? -9.398 8.564 -5.052 1.00 88.56 97 ILE A C 1
ATOM 777 O O . ILE A 1 97 ? -8.633 7.676 -5.424 1.00 88.56 97 ILE A O 1
ATOM 781 N N . MET A 1 98 ? -10.715 8.372 -4.920 1.00 90.00 98 MET A N 1
ATOM 782 C CA . MET A 1 98 ? -11.349 7.069 -5.145 1.00 90.00 98 MET A CA 1
ATOM 783 C C . MET A 1 98 ? -11.149 6.598 -6.587 1.00 90.00 98 MET A C 1
ATOM 785 O O . MET A 1 98 ? -10.699 5.476 -6.805 1.00 90.00 98 MET A O 1
ATOM 789 N N . LYS A 1 99 ? -11.367 7.484 -7.569 1.00 88.31 99 LYS A N 1
ATOM 790 C CA . LYS A 1 99 ? -11.151 7.170 -8.987 1.00 88.31 99 LYS A CA 1
ATOM 791 C C . LYS A 1 99 ? -9.705 6.758 -9.280 1.00 88.31 99 LYS A C 1
ATOM 793 O O . LYS A 1 99 ? -9.483 5.806 -10.023 1.00 88.31 99 LYS A O 1
ATOM 798 N N . THR A 1 100 ? -8.725 7.470 -8.728 1.00 86.62 100 THR A N 1
ATOM 799 C CA . THR A 1 100 ? -7.302 7.170 -8.934 1.00 86.62 100 THR A CA 1
ATOM 800 C C . THR A 1 100 ? -6.911 5.844 -8.299 1.00 86.62 100 THR A C 1
ATOM 802 O O . THR A 1 100 ? -6.251 5.029 -8.939 1.00 86.62 100 THR A O 1
ATOM 805 N N . VAL A 1 101 ? -7.336 5.610 -7.060 1.00 86.81 101 VAL A N 1
ATOM 806 C CA . VAL A 1 101 ? -7.049 4.370 -6.337 1.00 86.81 101 VAL A CA 1
ATOM 807 C C . VAL A 1 101 ? -7.679 3.160 -7.046 1.00 86.81 101 VAL A C 1
ATOM 809 O O . VAL A 1 101 ? -7.018 2.137 -7.203 1.00 86.81 101 VAL A O 1
ATOM 812 N N . ASP A 1 102 ? -8.905 3.284 -7.559 1.00 88.12 102 ASP A N 1
ATOM 813 C CA . ASP A 1 102 ? -9.546 2.218 -8.338 1.00 88.12 102 ASP A CA 1
ATOM 814 C C . ASP A 1 102 ? -8.844 1.982 -9.686 1.00 88.12 102 ASP A C 1
ATOM 816 O O . ASP A 1 102 ? -8.644 0.837 -10.091 1.00 88.12 102 ASP A O 1
ATOM 820 N N . ALA A 1 103 ? -8.403 3.045 -10.367 1.00 86.75 103 ALA A N 1
ATOM 821 C CA . ALA A 1 103 ? -7.624 2.918 -11.600 1.00 86.75 103 ALA A CA 1
ATOM 822 C C . ALA A 1 103 ? -6.289 2.192 -11.365 1.00 86.75 103 ALA A C 1
ATOM 824 O O . ALA A 1 103 ? -5.876 1.370 -12.187 1.00 86.75 103 ALA A O 1
ATOM 825 N N . TYR A 1 104 ? -5.634 2.457 -10.232 1.00 88.31 104 TYR A N 1
ATOM 826 C CA . TYR A 1 104 ? -4.411 1.762 -9.839 1.00 88.31 104 TYR A CA 1
ATOM 827 C C . TYR A 1 104 ? -4.668 0.285 -9.583 1.00 88.31 104 TYR A C 1
ATOM 829 O O . TYR A 1 104 ? -3.923 -0.545 -10.094 1.00 88.31 104 TYR A O 1
ATOM 837 N N . ASP A 1 105 ? -5.735 -0.064 -8.870 1.00 89.06 105 ASP A N 1
ATOM 838 C CA . ASP A 1 105 ? -6.084 -1.467 -8.637 1.00 89.06 105 ASP A CA 1
ATOM 839 C C . ASP A 1 105 ? -6.358 -2.217 -9.942 1.00 89.06 105 ASP A C 1
ATOM 841 O O . ASP A 1 105 ? -5.853 -3.323 -10.133 1.00 89.06 105 ASP A O 1
ATOM 845 N N . VAL A 1 106 ? -7.093 -1.602 -10.873 1.00 89.75 106 VAL A N 1
ATOM 846 C CA . VAL A 1 106 ? -7.347 -2.182 -12.201 1.00 89.75 106 VAL A CA 1
ATOM 847 C C . VAL A 1 106 ? -6.046 -2.406 -12.972 1.00 89.75 106 VAL A C 1
ATOM 849 O O . VAL A 1 106 ? -5.898 -3.424 -13.652 1.00 89.75 106 VAL A O 1
ATOM 852 N N . TYR A 1 107 ? -5.096 -1.474 -12.886 1.00 88.44 107 TYR A N 1
ATOM 853 C CA . TYR A 1 107 ? -3.786 -1.639 -13.510 1.00 88.44 107 TYR A CA 1
ATOM 854 C C . TYR A 1 107 ? -2.986 -2.770 -12.847 1.00 88.44 107 TYR A C 1
ATOM 856 O O . TYR A 1 107 ? -2.481 -3.657 -13.531 1.00 88.44 107 TYR A O 1
ATOM 864 N N . LEU A 1 108 ? -2.906 -2.763 -11.517 1.00 90.06 108 LEU A N 1
ATOM 865 C CA . LEU A 1 108 ? -2.083 -3.673 -10.718 1.00 90.06 108 LEU A CA 1
ATOM 866 C C . LEU A 1 108 ? -2.595 -5.121 -10.691 1.00 90.06 108 LEU A C 1
ATOM 868 O O . LEU A 1 108 ? -1.813 -6.037 -10.412 1.00 90.06 108 LEU A O 1
ATOM 872 N N . ALA A 1 109 ? -3.878 -5.326 -11.004 1.00 91.56 109 ALA A N 1
ATOM 873 C CA . ALA A 1 109 ? -4.484 -6.640 -11.193 1.00 91.56 109 ALA A CA 1
ATOM 874 C C . ALA A 1 109 ? -3.966 -7.374 -12.444 1.00 91.56 109 ALA A C 1
ATOM 876 O O . ALA A 1 109 ? -4.129 -8.589 -12.548 1.00 91.56 109 ALA A O 1
ATOM 877 N N . LYS A 1 110 ? -3.351 -6.662 -13.397 1.00 89.81 110 LYS A N 1
ATOM 878 C CA . LYS A 1 110 ? -2.753 -7.265 -14.594 1.00 89.81 110 LYS A CA 1
ATOM 879 C C . LYS A 1 110 ? -1.374 -7.826 -14.266 1.00 89.81 110 LYS A C 1
ATOM 881 O O . LYS A 1 110 ? -0.589 -7.188 -13.564 1.00 89.81 110 LYS A O 1
ATOM 886 N N . GLU A 1 111 ? -1.063 -9.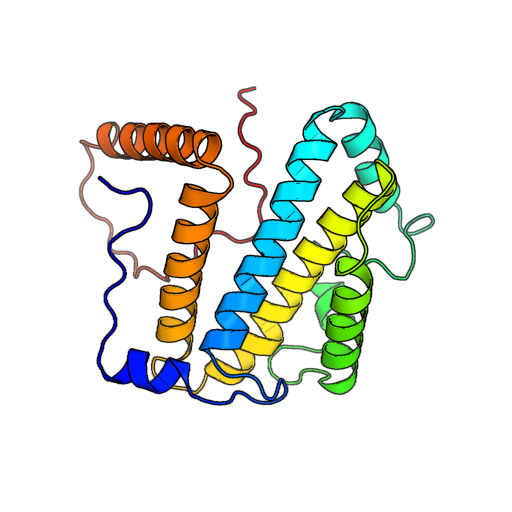001 -14.808 1.00 90.81 111 GLU A N 1
ATOM 887 C CA . GLU A 1 111 ? 0.262 -9.589 -14.627 1.00 90.81 111 GLU A CA 1
ATOM 888 C C . GLU A 1 111 ? 1.267 -8.936 -15.595 1.00 90.81 111 GLU A C 1
ATOM 890 O O . GLU A 1 111 ? 1.041 -8.973 -16.810 1.00 90.81 111 GLU A O 1
ATOM 895 N N . PRO A 1 112 ? 2.355 -8.325 -15.090 1.00 91.12 112 PRO A N 1
ATOM 896 C CA . PRO A 1 112 ? 3.390 -7.715 -15.922 1.00 91.12 112 PRO A CA 1
ATOM 897 C C . PRO A 1 112 ? 4.043 -8.756 -16.837 1.00 91.12 112 PRO A C 1
ATOM 899 O O . PRO A 1 112 ? 4.331 -9.869 -16.407 1.00 91.12 112 PRO A O 1
ATOM 902 N N . GLN A 1 113 ? 4.277 -8.391 -18.099 1.00 91.81 113 GLN A N 1
ATOM 903 C CA . GLN A 1 113 ? 4.887 -9.278 -19.102 1.00 91.81 113 GLN A CA 1
ATOM 904 C C . GLN A 1 113 ? 6.308 -8.841 -19.466 1.00 91.81 113 GLN A C 1
ATOM 906 O O . GLN A 1 113 ? 7.119 -9.643 -19.926 1.00 91.81 113 GLN A O 1
ATOM 911 N N . THR A 1 114 ? 6.614 -7.562 -19.266 1.00 90.69 114 THR A N 1
ATOM 912 C CA . THR A 1 114 ? 7.890 -6.947 -19.631 1.00 90.69 114 THR A CA 1
ATOM 913 C C . THR A 1 114 ? 8.583 -6.332 -18.421 1.00 90.69 114 THR A C 1
ATOM 915 O O . THR A 1 114 ? 7.960 -6.037 -17.400 1.00 90.69 114 THR A O 1
ATOM 918 N N . PHE A 1 115 ? 9.892 -6.099 -18.540 1.00 88.88 115 PHE A N 1
ATOM 919 C CA . PHE A 1 115 ? 10.661 -5.357 -17.536 1.00 88.88 115 PHE A CA 1
ATOM 920 C C . PHE A 1 115 ? 10.053 -3.967 -17.287 1.00 88.88 115 PHE A C 1
ATOM 922 O O . PHE A 1 115 ? 9.957 -3.505 -16.150 1.00 88.88 115 PHE A O 1
ATOM 929 N N . GLU A 1 116 ? 9.577 -3.324 -18.353 1.00 86.75 116 GLU A N 1
ATOM 930 C CA . GLU A 1 116 ? 8.871 -2.052 -18.305 1.00 86.75 116 GLU A CA 1
ATOM 931 C C . GLU A 1 116 ? 7.578 -2.137 -17.491 1.00 86.75 116 GLU A C 1
ATOM 933 O O . GLU A 1 116 ? 7.333 -1.270 -16.650 1.00 86.75 116 GLU A O 1
ATOM 938 N N . ASP A 1 117 ? 6.785 -3.195 -17.676 1.00 88.38 117 ASP A N 1
ATOM 939 C CA . ASP A 1 117 ? 5.567 -3.412 -16.892 1.00 88.38 117 ASP A CA 1
ATOM 940 C C . ASP A 1 117 ? 5.884 -3.578 -15.405 1.00 88.38 117 ASP A C 1
ATOM 942 O O . ASP A 1 117 ? 5.177 -3.028 -14.562 1.00 88.38 117 ASP A O 1
ATOM 946 N N . TYR A 1 118 ? 6.967 -4.284 -15.056 1.00 89.56 118 TYR A N 1
ATOM 947 C CA . TYR A 1 118 ? 7.418 -4.384 -13.665 1.00 89.56 118 TYR A CA 1
ATOM 948 C C . TYR A 1 118 ? 7.845 -3.022 -13.102 1.00 89.56 118 TYR A C 1
ATOM 950 O O . TYR A 1 118 ? 7.492 -2.690 -11.968 1.00 89.56 118 TYR A O 1
ATOM 958 N N . SER A 1 119 ? 8.534 -2.193 -13.892 1.00 87.69 119 SER A N 1
ATOM 959 C CA . SER A 1 119 ? 8.903 -0.826 -13.495 1.00 87.69 119 SER A CA 1
ATOM 960 C C . SER A 1 119 ? 7.661 0.011 -13.180 1.00 87.69 119 SER A C 1
ATOM 962 O O . SER A 1 119 ? 7.577 0.653 -12.126 1.00 87.69 119 SER A O 1
ATOM 964 N N . TRP A 1 120 ? 6.640 -0.067 -14.036 1.00 85.75 120 TRP A N 1
ATOM 965 C CA . TRP A 1 120 ? 5.370 0.615 -13.815 1.00 85.75 120 TRP A CA 1
ATOM 966 C C . TRP A 1 120 ? 4.590 0.060 -12.633 1.00 85.75 120 TRP A C 1
ATOM 968 O O . TRP A 1 120 ? 4.124 0.835 -11.797 1.00 85.75 120 TRP A O 1
ATOM 978 N N . ARG A 1 121 ? 4.499 -1.265 -12.502 1.00 89.38 121 ARG A N 1
ATOM 979 C CA . ARG A 1 121 ? 3.841 -1.927 -11.371 1.00 89.38 121 ARG A CA 1
ATOM 980 C C . ARG A 1 121 ? 4.449 -1.484 -10.044 1.00 89.38 121 ARG A C 1
ATOM 982 O O . ARG A 1 121 ? 3.706 -1.138 -9.130 1.00 89.38 121 ARG A O 1
ATOM 989 N N . SER A 1 122 ? 5.780 -1.427 -9.953 1.00 89.12 122 SER A N 1
ATOM 990 C CA . SER A 1 122 ? 6.493 -0.955 -8.759 1.00 89.12 122 SER A CA 1
ATOM 991 C C . SER A 1 122 ? 6.092 0.475 -8.380 1.00 89.12 122 SER A C 1
ATOM 993 O O . SER A 1 122 ? 5.773 0.741 -7.217 1.00 89.12 122 SER A O 1
ATOM 995 N N . ARG A 1 123 ? 6.036 1.378 -9.368 1.00 85.44 123 ARG A N 1
ATOM 996 C CA . ARG A 1 123 ? 5.663 2.791 -9.187 1.00 85.44 123 ARG A CA 1
ATOM 997 C C . ARG A 1 123 ? 4.206 2.965 -8.785 1.00 85.44 123 ARG A C 1
ATOM 999 O O . ARG A 1 123 ? 3.932 3.660 -7.811 1.00 85.44 123 ARG A O 1
ATOM 1006 N N . TYR A 1 124 ? 3.281 2.322 -9.495 1.00 85.94 124 TYR A N 1
ATOM 1007 C CA . TYR A 1 124 ? 1.853 2.391 -9.188 1.00 85.94 124 TYR A CA 1
ATOM 1008 C C . TYR A 1 124 ? 1.534 1.774 -7.825 1.00 85.94 124 TYR A C 1
ATOM 1010 O O . TYR A 1 124 ? 0.734 2.337 -7.084 1.00 85.94 124 TYR A O 1
ATOM 1018 N N . ALA A 1 125 ? 2.195 0.676 -7.446 1.00 90.06 125 ALA A N 1
ATOM 1019 C CA . ALA A 1 125 ? 2.025 0.077 -6.127 1.00 90.06 125 ALA A CA 1
ATOM 1020 C C . ALA A 1 125 ? 2.536 0.999 -5.007 1.00 90.06 125 ALA A C 1
ATOM 1022 O O . ALA A 1 125 ? 1.846 1.178 -4.004 1.00 90.06 125 ALA A O 1
ATOM 1023 N N . ALA A 1 126 ? 3.699 1.637 -5.186 1.00 85.88 126 ALA A N 1
ATOM 1024 C CA . ALA A 1 126 ? 4.228 2.604 -4.222 1.00 85.88 126 ALA A CA 1
ATOM 1025 C C . ALA A 1 126 ? 3.337 3.856 -4.109 1.00 85.88 126 ALA A C 1
ATOM 1027 O O . ALA A 1 126 ? 2.993 4.280 -3.004 1.00 85.88 126 ALA A O 1
ATOM 1028 N N . ALA A 1 127 ? 2.902 4.411 -5.245 1.00 82.44 127 ALA A N 1
ATOM 1029 C CA . ALA A 1 127 ? 2.001 5.561 -5.291 1.00 82.44 127 ALA A CA 1
ATOM 1030 C C . ALA A 1 127 ? 0.634 5.251 -4.676 1.00 82.44 127 ALA A C 1
ATOM 1032 O O . ALA A 1 127 ? 0.124 6.027 -3.867 1.00 82.44 127 ALA A O 1
ATOM 1033 N N . GLY A 1 128 ? 0.067 4.094 -5.021 1.00 85.88 128 GLY A N 1
ATOM 1034 C CA . GLY A 1 128 ? -1.174 3.589 -4.453 1.00 85.88 128 GLY A CA 1
ATOM 1035 C C . GLY A 1 128 ? -1.072 3.427 -2.945 1.00 85.88 128 GLY A C 1
ATOM 1036 O O . GLY A 1 128 ? -1.926 3.940 -2.233 1.00 85.88 128 GLY A O 1
ATOM 1037 N N . ALA A 1 129 ? 0.011 2.827 -2.443 1.00 87.94 129 ALA A N 1
ATOM 1038 C CA . ALA A 1 129 ? 0.238 2.678 -1.008 1.00 87.94 129 ALA A CA 1
ATOM 1039 C C . ALA A 1 129 ? 0.302 4.026 -0.271 1.00 87.94 129 ALA A C 1
ATOM 1041 O O . ALA A 1 129 ? -0.267 4.153 0.816 1.00 87.94 129 ALA A O 1
ATOM 1042 N N . ALA A 1 130 ? 0.965 5.033 -0.848 1.00 83.38 130 ALA A N 1
ATOM 1043 C CA . ALA A 1 130 ? 1.064 6.365 -0.255 1.00 83.38 130 ALA A CA 1
ATOM 1044 C C . ALA A 1 130 ? -0.304 7.066 -0.188 1.00 83.38 130 ALA A C 1
ATOM 1046 O O . ALA A 1 130 ? -0.723 7.485 0.894 1.00 83.38 130 ALA A O 1
ATOM 1047 N N . LEU A 1 131 ? -1.030 7.126 -1.312 1.00 84.62 131 LEU A N 1
ATOM 1048 C CA . LEU A 1 131 ? -2.372 7.719 -1.376 1.00 84.62 131 LEU A CA 1
ATOM 1049 C C . LEU A 1 131 ? -3.358 6.998 -0.458 1.00 84.62 131 LEU A C 1
ATOM 1051 O O . LEU A 1 131 ? -4.104 7.632 0.287 1.00 84.62 131 LEU A O 1
ATOM 1055 N N . PHE A 1 132 ? -3.333 5.668 -0.490 1.00 88.31 132 PHE A N 1
ATOM 1056 C CA . PHE A 1 132 ? -4.168 4.817 0.340 1.00 88.31 132 PHE A CA 1
ATOM 1057 C C . PHE A 1 132 ? -3.930 5.085 1.829 1.00 88.31 132 PHE A C 1
ATOM 1059 O O . PHE A 1 132 ? -4.881 5.288 2.582 1.00 88.31 132 PHE A O 1
ATOM 1066 N N . ARG A 1 133 ? -2.664 5.125 2.260 1.00 87.44 133 ARG A N 1
ATOM 1067 C CA . ARG A 1 133 ? -2.315 5.339 3.668 1.00 87.44 133 ARG A CA 1
ATOM 1068 C C . ARG A 1 133 ? -2.734 6.722 4.153 1.00 87.44 133 ARG A C 1
ATOM 1070 O O . ARG A 1 133 ? -3.269 6.821 5.252 1.00 87.44 133 ARG A O 1
ATOM 1077 N N . GLU A 1 134 ? -2.479 7.764 3.370 1.00 86.75 134 GLU A N 1
ATOM 1078 C CA . GLU A 1 134 ? -2.802 9.138 3.764 1.00 86.75 134 GLU A CA 1
ATOM 1079 C C . GLU A 1 134 ? -4.321 9.354 3.790 1.00 86.75 134 GLU A C 1
ATOM 1081 O O . GLU A 1 134 ? -4.897 9.702 4.820 1.00 86.75 134 GLU A O 1
ATOM 1086 N N . PHE A 1 135 ? -4.997 9.083 2.674 1.00 88.44 135 PHE A N 1
ATOM 1087 C CA . PHE A 1 135 ? -6.378 9.518 2.489 1.00 88.44 135 PHE A CA 1
ATOM 1088 C C . PHE A 1 135 ? -7.419 8.462 2.845 1.00 88.44 135 PHE A C 1
ATOM 1090 O O . PHE A 1 135 ? -8.505 8.821 3.277 1.00 88.44 135 PHE A O 1
ATOM 1097 N N . LEU A 1 136 ? -7.133 7.168 2.686 1.00 90.56 136 LEU A N 1
ATOM 1098 C CA . LEU A 1 136 ? -8.119 6.109 2.957 1.00 90.56 136 LEU A CA 1
ATOM 1099 C C . LEU A 1 136 ? -7.933 5.441 4.321 1.00 90.56 136 LEU A C 1
ATOM 1101 O O . LEU A 1 136 ? -8.780 4.648 4.731 1.00 90.56 136 LEU A O 1
ATOM 1105 N N . VAL A 1 137 ? -6.857 5.777 5.036 1.00 92.25 137 VAL A N 1
ATOM 1106 C CA . VAL A 1 137 ? -6.578 5.266 6.382 1.00 92.25 137 VAL A CA 1
ATOM 1107 C C . VAL A 1 137 ? -6.362 6.405 7.370 1.00 92.25 137 VAL A C 1
ATOM 1109 O O . VAL A 1 137 ? -7.122 6.505 8.328 1.00 92.25 137 VAL A O 1
ATOM 1112 N N . ALA A 1 138 ? -5.355 7.261 7.164 1.00 90.56 138 ALA A N 1
ATOM 1113 C CA . ALA A 1 138 ? -4.986 8.269 8.155 1.00 90.56 138 ALA A CA 1
ATOM 1114 C C . ALA A 1 138 ? -6.082 9.308 8.377 1.00 90.56 138 ALA A C 1
ATOM 1116 O O . ALA A 1 138 ? -6.469 9.521 9.524 1.00 90.56 138 ALA A O 1
ATOM 1117 N N . VAL A 1 139 ? -6.625 9.885 7.302 1.00 91.19 139 VAL A N 1
ATOM 1118 C CA . VAL A 1 139 ? -7.722 10.858 7.403 1.00 91.19 139 VAL A CA 1
ATOM 1119 C C . VAL A 1 139 ? -8.984 10.244 8.037 1.00 91.19 139 VAL A C 1
ATOM 1121 O O . VAL A 1 139 ? -9.453 10.785 9.031 1.00 91.19 139 VAL A O 1
ATOM 1124 N N . PRO A 1 140 ? -9.534 9.103 7.577 1.00 92.62 140 PRO A N 1
ATOM 1125 C CA . PRO A 1 140 ? -10.781 8.584 8.142 1.00 92.62 140 PRO A CA 1
ATOM 1126 C C . PRO A 1 140 ? -10.668 8.027 9.564 1.00 92.62 140 PRO A C 1
ATOM 1128 O O . PRO A 1 140 ? -11.667 7.946 10.277 1.00 92.62 140 PRO A O 1
ATOM 1131 N N . LEU A 1 141 ? -9.474 7.588 9.973 1.00 93.62 141 LEU A N 1
ATOM 1132 C CA . LEU A 1 141 ? -9.243 7.014 11.300 1.00 93.62 141 LEU A CA 1
ATOM 1133 C C . LEU A 1 141 ? -8.655 8.016 12.300 1.00 93.62 141 LEU A C 1
ATOM 1135 O O . LEU A 1 141 ? -8.434 7.619 13.445 1.00 93.62 141 LEU A O 1
ATOM 1139 N N . SER A 1 142 ? -8.412 9.276 11.914 1.00 92.44 142 SER A N 1
ATOM 1140 C CA . SER A 1 142 ? -7.826 10.289 12.808 1.00 92.44 142 SER A CA 1
ATOM 1141 C C . SER A 1 142 ? -8.664 10.502 14.067 1.00 92.44 142 SER A C 1
ATOM 1143 O O . SER A 1 142 ? -8.118 10.633 15.161 1.00 92.44 142 SER A O 1
ATOM 1145 N N . ASP A 1 143 ? -9.986 10.453 13.910 1.00 90.56 143 ASP A N 1
ATOM 1146 C CA . ASP A 1 143 ? -10.947 10.747 14.977 1.00 90.56 143 ASP A CA 1
ATOM 1147 C C . ASP A 1 143 ? -11.471 9.468 15.651 1.00 90.56 143 ASP A C 1
ATOM 1149 O O . ASP A 1 143 ? -12.167 9.505 16.670 1.00 90.56 143 ASP A O 1
ATOM 1153 N N . VAL A 1 144 ? -11.107 8.298 15.118 1.00 94.25 144 VAL A N 1
ATOM 1154 C CA . VAL A 1 144 ? -11.460 7.002 15.695 1.00 94.25 144 VAL A CA 1
ATOM 1155 C C . VAL A 1 144 ? -10.407 6.630 16.727 1.00 94.25 144 VAL A C 1
ATOM 1157 O O . VAL A 1 144 ? -9.330 6.130 16.398 1.00 94.25 144 VAL A O 1
ATOM 1160 N N . LYS A 1 145 ? -10.734 6.814 18.009 1.00 94.56 145 LYS A N 1
ATOM 1161 C CA . LYS A 1 145 ? -9.847 6.406 19.106 1.00 94.56 145 LYS A CA 1
ATOM 1162 C C . LYS A 1 145 ? -9.448 4.928 18.970 1.00 94.56 145 LYS A C 1
ATOM 1164 O O . LYS A 1 145 ? -10.313 4.048 19.016 1.00 94.56 145 LYS A O 1
ATOM 1169 N N . ASP A 1 146 ? -8.136 4.705 18.877 1.00 93.50 146 ASP A N 1
ATOM 1170 C CA . ASP A 1 146 ? -7.433 3.432 18.644 1.00 93.50 146 ASP A CA 1
ATOM 1171 C C . ASP A 1 146 ? -7.578 2.831 17.228 1.00 93.50 146 ASP A C 1
ATOM 1173 O O . ASP A 1 146 ? -7.023 1.765 16.958 1.00 93.50 146 ASP A O 1
ATOM 1177 N N . GLY A 1 147 ? -8.250 3.512 16.292 1.00 93.25 147 GLY A N 1
ATOM 1178 C CA . GLY A 1 147 ? -8.459 3.041 14.916 1.00 93.25 147 GLY A CA 1
ATOM 1179 C C . GLY A 1 147 ? -7.151 2.841 14.149 1.00 93.25 147 GLY A C 1
ATOM 1180 O O . GLY A 1 147 ? -6.892 1.760 13.617 1.00 93.25 147 GLY A O 1
ATOM 1181 N N . LEU A 1 148 ? -6.273 3.849 14.171 1.00 93.69 148 LEU A N 1
ATOM 1182 C CA . LEU A 1 148 ? -4.939 3.758 13.564 1.00 93.69 148 LEU A CA 1
ATOM 1183 C C . LEU A 1 148 ? -4.058 2.676 14.198 1.00 93.69 148 LEU A C 1
ATOM 1185 O O . LEU A 1 148 ? -3.275 2.030 13.496 1.00 93.69 148 LEU A O 1
ATOM 1189 N N . SER A 1 149 ? -4.198 2.460 15.509 1.00 94.00 149 SER A N 1
ATOM 1190 C CA . SER A 1 149 ? -3.482 1.395 16.217 1.00 94.00 149 SER A CA 1
ATOM 1191 C C . SER A 1 149 ? -3.943 0.022 15.729 1.00 94.00 149 SER A C 1
ATOM 1193 O O . SER A 1 149 ? -3.111 -0.788 15.318 1.00 94.00 149 SER A O 1
ATOM 1195 N N . ALA A 1 150 ? -5.261 -0.214 15.676 1.00 94.94 150 ALA A N 1
ATOM 1196 C CA . ALA A 1 150 ? -5.842 -1.462 15.181 1.00 94.94 150 ALA A CA 1
ATOM 1197 C C . ALA A 1 150 ? -5.390 -1.774 13.743 1.00 94.94 150 ALA A C 1
ATOM 1199 O O . ALA A 1 150 ? -4.880 -2.868 13.483 1.00 94.94 150 ALA A O 1
ATOM 1200 N N . PHE A 1 151 ? -5.481 -0.789 12.840 1.00 96.12 151 PHE A N 1
ATOM 1201 C CA . PHE A 1 151 ? -4.988 -0.905 11.463 1.00 96.12 151 PHE A CA 1
ATOM 1202 C C . PHE A 1 151 ? -3.499 -1.270 11.416 1.00 96.12 151 PHE A C 1
ATOM 1204 O O . PHE A 1 151 ? -3.105 -2.230 10.755 1.00 96.12 151 PHE A O 1
ATOM 1211 N N . THR A 1 152 ? -2.654 -0.517 12.128 1.00 93.19 152 THR A N 1
ATOM 1212 C CA . THR A 1 152 ? -1.194 -0.681 12.070 1.00 93.19 152 THR A CA 1
ATOM 1213 C C . THR A 1 152 ? -0.766 -2.041 12.605 1.00 93.19 152 THR A C 1
ATOM 1215 O O . THR A 1 152 ? 0.084 -2.702 12.001 1.00 93.19 152 THR A O 1
ATOM 1218 N N . LYS A 1 153 ? -1.380 -2.489 13.705 1.00 94.19 153 LYS A N 1
ATOM 1219 C CA . LYS A 1 153 ? -1.161 -3.817 14.280 1.00 94.19 153 LYS A CA 1
ATOM 1220 C C . LYS A 1 153 ? -1.524 -4.910 13.283 1.00 94.19 153 LYS A C 1
ATOM 1222 O O . LYS A 1 153 ? -0.689 -5.766 12.992 1.00 94.19 153 LYS A O 1
ATOM 1227 N N . ARG A 1 154 ? -2.719 -4.840 12.690 1.00 95.44 154 ARG A N 1
ATOM 1228 C CA . ARG A 1 154 ? -3.165 -5.847 11.724 1.00 95.44 154 ARG A CA 1
ATOM 1229 C C . ARG A 1 154 ? -2.312 -5.875 10.466 1.00 95.44 154 ARG A C 1
ATOM 1231 O O . ARG A 1 154 ? -1.859 -6.946 10.075 1.00 95.44 154 ARG A O 1
ATOM 1238 N N . ARG A 1 155 ? -1.995 -4.711 9.897 1.00 94.44 155 ARG A N 1
ATOM 1239 C CA . ARG A 1 155 ? -1.065 -4.591 8.766 1.00 94.44 155 ARG A CA 1
ATOM 1240 C C . ARG A 1 155 ? 0.291 -5.215 9.092 1.00 94.44 155 ARG A C 1
ATOM 1242 O O . ARG A 1 155 ? 0.851 -5.918 8.264 1.00 94.44 155 ARG A O 1
ATOM 1249 N N . THR A 1 156 ? 0.826 -4.971 10.290 1.00 90.88 156 THR A N 1
ATOM 1250 C CA . THR A 1 156 ? 2.123 -5.526 10.718 1.00 90.88 156 THR A CA 1
ATOM 1251 C C . THR A 1 156 ? 2.078 -7.046 10.821 1.00 90.88 156 THR A C 1
ATOM 1253 O O . THR A 1 156 ? 3.003 -7.716 10.366 1.00 90.88 156 THR A O 1
ATOM 1256 N N . GLN A 1 157 ? 0.994 -7.594 11.374 1.00 92.38 157 GLN A N 1
ATOM 1257 C CA . GLN A 1 157 ? 0.786 -9.036 11.437 1.00 92.38 157 GLN A CA 1
ATOM 1258 C C . GLN A 1 157 ? 0.724 -9.652 10.029 1.00 92.38 157 GLN A C 1
ATOM 1260 O O . GLN A 1 157 ? 1.498 -10.558 9.732 1.00 92.38 157 GLN A O 1
ATOM 1265 N N . LEU A 1 158 ? -0.123 -9.111 9.151 1.00 93.94 158 LEU A N 1
ATOM 1266 C CA . LEU A 1 158 ? -0.283 -9.581 7.772 1.00 93.94 158 LEU A CA 1
ATOM 1267 C C . LEU A 1 158 ? 1.019 -9.462 6.964 1.00 93.94 158 LEU A C 1
ATOM 1269 O O . LEU A 1 158 ? 1.396 -10.377 6.238 1.00 93.94 158 LEU A O 1
ATOM 1273 N N . HIS A 1 159 ? 1.752 -8.359 7.122 1.00 90.25 159 HIS A N 1
ATOM 1274 C CA . HIS A 1 159 ? 3.041 -8.164 6.461 1.00 90.25 159 HIS A CA 1
ATOM 1275 C C . HIS A 1 159 ? 4.082 -9.178 6.947 1.00 90.25 159 HIS A C 1
ATOM 1277 O O . HIS A 1 159 ? 4.843 -9.719 6.149 1.00 90.25 159 HIS A O 1
ATOM 1283 N N . ARG A 1 160 ? 4.120 -9.472 8.252 1.00 87.81 160 ARG A N 1
ATOM 1284 C CA . ARG A 1 160 ? 4.987 -10.522 8.797 1.00 87.81 160 ARG A CA 1
ATOM 1285 C C . ARG A 1 160 ? 4.642 -11.885 8.200 1.00 87.81 160 ARG A C 1
ATOM 1287 O O . ARG A 1 160 ? 5.553 -12.596 7.787 1.00 87.81 160 ARG A O 1
ATOM 1294 N N . GLU A 1 161 ? 3.360 -12.243 8.168 1.00 91.50 161 GLU A N 1
ATOM 1295 C CA . GLU A 1 161 ? 2.877 -13.502 7.586 1.00 91.50 161 GLU A CA 1
ATOM 1296 C C . GLU A 1 161 ? 3.292 -13.615 6.111 1.00 91.50 161 GLU A C 1
ATOM 1298 O O . GLU A 1 161 ? 3.895 -14.615 5.720 1.00 91.50 161 GLU A O 1
ATOM 1303 N N . MET A 1 162 ? 3.088 -12.556 5.322 1.00 91.56 162 MET A N 1
ATOM 1304 C CA . MET A 1 162 ? 3.549 -12.462 3.932 1.00 91.56 162 MET A CA 1
ATOM 1305 C C . MET A 1 162 ? 5.070 -12.656 3.813 1.00 91.56 162 MET A C 1
ATOM 1307 O O . MET A 1 162 ? 5.527 -13.451 3.000 1.00 91.56 162 MET A O 1
ATOM 1311 N N . MET A 1 163 ? 5.877 -11.968 4.625 1.00 87.19 163 MET A N 1
ATOM 1312 C CA . MET A 1 163 ? 7.340 -12.081 4.559 1.00 87.19 163 MET A CA 1
ATOM 1313 C C . MET A 1 163 ? 7.844 -13.486 4.899 1.00 87.19 163 MET A C 1
ATOM 1315 O O . MET A 1 163 ? 8.777 -13.966 4.265 1.00 87.19 163 MET A O 1
ATOM 1319 N N . ILE A 1 164 ? 7.240 -14.148 5.888 1.00 88.00 164 ILE A N 1
ATOM 1320 C CA . ILE A 1 164 ? 7.616 -15.513 6.284 1.00 88.00 164 ILE A CA 1
ATOM 1321 C C . ILE A 1 164 ? 7.248 -16.522 5.192 1.00 88.00 164 ILE A C 1
ATOM 1323 O O . ILE A 1 164 ? 8.014 -17.447 4.936 1.00 88.00 164 ILE A O 1
ATOM 1327 N N . THR A 1 165 ? 6.080 -16.358 4.571 1.00 89.06 165 THR A N 1
ATOM 1328 C CA . THR A 1 165 ? 5.529 -17.334 3.619 1.00 89.06 165 THR A CA 1
ATOM 1329 C C . THR A 1 165 ? 6.057 -17.159 2.198 1.00 89.06 165 THR A C 1
ATOM 1331 O O . THR A 1 165 ? 6.367 -18.152 1.548 1.00 89.06 165 THR A O 1
ATOM 1334 N N . GLU A 1 166 ? 6.184 -15.923 1.714 1.00 88.00 166 GLU A N 1
ATOM 1335 C CA . GLU A 1 166 ? 6.559 -15.631 0.322 1.00 88.00 166 GLU A CA 1
ATOM 1336 C C . GLU A 1 166 ? 8.026 -15.218 0.156 1.00 88.00 166 GLU A C 1
ATOM 1338 O O . GLU A 1 166 ? 8.582 -15.407 -0.922 1.00 88.00 166 GLU A O 1
ATOM 1343 N N . TYR A 1 167 ? 8.671 -14.679 1.199 1.00 85.19 167 TYR A N 1
ATOM 1344 C CA . TYR A 1 167 ? 10.043 -14.153 1.115 1.00 85.19 167 TYR A CA 1
ATOM 1345 C C . TYR A 1 167 ? 10.951 -14.618 2.273 1.00 85.19 167 TYR A C 1
ATOM 1347 O O . TYR A 1 167 ? 11.586 -13.783 2.936 1.00 85.19 167 TYR A O 1
ATOM 1355 N N . PRO A 1 168 ? 11.062 -15.935 2.538 1.00 85.12 168 PRO A N 1
ATOM 1356 C CA . PRO A 1 168 ? 11.748 -16.463 3.722 1.00 85.12 168 PRO A CA 1
ATOM 1357 C C . PRO A 1 168 ? 13.232 -16.067 3.803 1.00 85.12 168 PRO A C 1
ATOM 1359 O O . PRO A 1 168 ? 13.736 -15.756 4.887 1.00 85.12 168 PRO A O 1
ATOM 1362 N N . ASP A 1 169 ? 13.929 -15.984 2.667 1.00 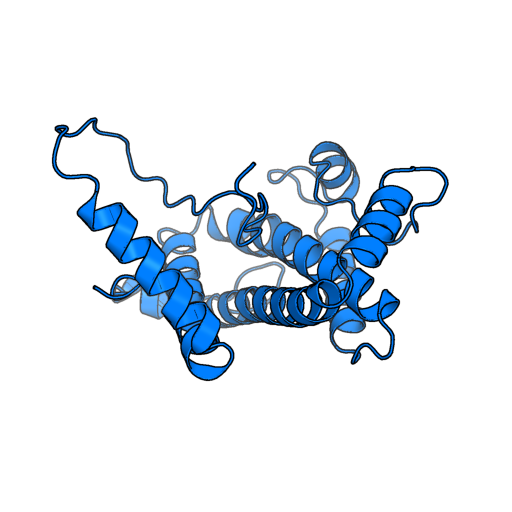81.12 169 ASP A N 1
ATOM 1363 C CA . ASP A 1 169 ? 15.341 -15.580 2.622 1.00 81.12 169 ASP A CA 1
ATOM 1364 C C . ASP A 1 169 ? 15.529 -14.094 2.937 1.00 81.12 169 ASP A C 1
ATOM 1366 O O . ASP A 1 169 ? 16.476 -13.691 3.622 1.00 81.12 169 ASP A O 1
ATOM 1370 N N . LEU A 1 170 ? 14.623 -13.245 2.444 1.00 76.56 170 LEU A N 1
ATOM 1371 C CA . LEU A 1 170 ? 14.634 -11.819 2.756 1.00 76.56 170 LEU A CA 1
ATOM 1372 C C . LEU A 1 170 ? 14.290 -11.592 4.232 1.00 76.56 170 LEU A C 1
ATOM 1374 O O . LEU A 1 170 ? 14.952 -10.792 4.899 1.00 76.56 170 LEU A O 1
ATOM 1378 N N . TYR A 1 171 ? 13.315 -12.333 4.760 1.00 79.88 171 TYR A N 1
ATOM 1379 C CA . TYR A 1 171 ? 12.959 -12.315 6.176 1.00 79.88 171 TYR A CA 1
ATOM 1380 C C . TYR A 1 171 ? 14.151 -12.718 7.057 1.00 79.88 171 TYR A C 1
ATOM 1382 O O . TYR A 1 171 ? 14.528 -11.977 7.964 1.00 79.88 171 TYR A O 1
ATOM 1390 N N . THR A 1 172 ? 14.821 -13.828 6.744 1.00 81.94 172 THR A N 1
ATOM 1391 C CA . THR A 1 172 ? 15.980 -14.318 7.510 1.00 81.94 172 THR A CA 1
ATOM 1392 C C . THR A 1 172 ? 17.145 -13.326 7.491 1.00 81.94 172 THR A C 1
ATOM 1394 O O . THR A 1 172 ? 17.706 -13.006 8.542 1.00 81.94 172 THR A O 1
ATOM 1397 N N . ARG A 1 173 ? 17.478 -12.760 6.321 1.00 79.12 173 ARG A N 1
ATOM 1398 C CA . ARG A 1 173 ? 18.537 -11.740 6.199 1.00 79.12 173 ARG A CA 1
ATOM 1399 C C . ARG A 1 173 ? 18.216 -10.469 6.981 1.00 79.12 173 ARG A C 1
ATOM 1401 O O . ARG A 1 173 ? 19.084 -9.932 7.668 1.00 79.12 173 ARG A O 1
ATOM 1408 N N . THR A 1 174 ? 16.974 -9.997 6.904 1.00 75.06 174 THR A N 1
ATOM 1409 C CA . THR A 1 174 ? 16.536 -8.806 7.647 1.00 75.06 174 THR A CA 1
ATOM 1410 C C . THR A 1 174 ? 16.619 -9.060 9.155 1.00 75.06 174 THR A C 1
ATOM 1412 O O . THR A 1 174 ? 17.087 -8.197 9.896 1.00 75.06 174 THR A O 1
ATOM 1415 N N . LEU A 1 175 ? 16.269 -10.269 9.609 1.00 76.50 175 LEU A N 1
ATOM 1416 C CA . LEU A 1 175 ? 16.322 -10.660 11.018 1.00 76.50 175 LEU A CA 1
ATOM 1417 C C . LEU A 1 175 ? 17.750 -10.687 11.548 1.00 76.50 175 LEU A C 1
ATOM 1419 O O . LEU A 1 175 ? 18.019 -10.166 12.629 1.00 76.50 175 LE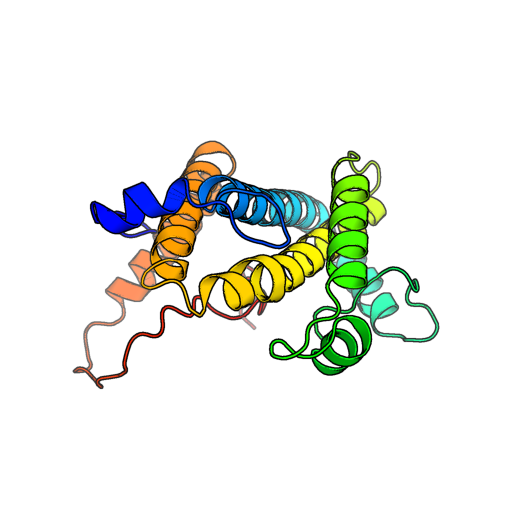U A O 1
ATOM 1423 N N . ALA A 1 176 ? 18.671 -11.247 10.766 1.00 75.44 176 ALA A N 1
ATOM 1424 C CA . ALA A 1 176 ? 20.087 -11.250 11.098 1.00 75.44 176 ALA A CA 1
ATOM 1425 C C . ALA A 1 176 ? 20.640 -9.820 11.242 1.00 75.44 176 ALA A C 1
ATOM 1427 O O . ALA A 1 176 ? 21.346 -9.535 12.210 1.00 75.44 176 ALA A O 1
ATOM 1428 N N . ARG A 1 177 ? 20.274 -8.898 10.335 1.00 72.25 177 ARG A N 1
ATOM 1429 C CA . ARG A 1 177 ? 20.672 -7.479 10.420 1.00 72.25 177 ARG A CA 1
ATOM 1430 C C . ARG A 1 177 ? 20.107 -6.791 11.663 1.00 72.25 177 ARG A C 1
ATOM 1432 O O . ARG A 1 177 ? 20.856 -6.117 12.362 1.00 72.25 177 ARG A O 1
ATOM 1439 N N . HIS A 1 178 ? 18.822 -6.987 11.956 1.00 71.19 178 HIS A N 1
ATOM 1440 C CA . HIS A 1 178 ? 18.176 -6.412 13.139 1.00 71.19 178 HIS A CA 1
ATOM 1441 C C . HIS A 1 178 ? 18.863 -6.855 14.434 1.00 71.19 178 HIS A C 1
ATOM 1443 O O . HIS A 1 178 ? 19.281 -6.020 15.231 1.00 71.19 178 HIS A O 1
ATOM 1449 N N . ASN A 1 179 ? 19.072 -8.165 14.598 1.00 70.88 179 ASN A N 1
ATOM 1450 C CA . ASN A 1 179 ? 19.739 -8.712 15.779 1.00 70.88 179 ASN A CA 1
ATOM 1451 C C . ASN A 1 179 ? 21.184 -8.191 15.913 1.00 70.88 179 ASN A C 1
ATOM 1453 O O . ASN A 1 179 ? 21.632 -7.926 17.025 1.00 70.88 179 ASN A O 1
ATOM 1457 N N . LYS A 1 180 ? 21.902 -7.996 14.794 1.00 68.12 180 LYS A N 1
ATOM 1458 C CA . LYS A 1 180 ? 23.253 -7.411 14.793 1.00 68.12 180 LYS A CA 1
ATOM 1459 C C . LYS A 1 180 ? 23.245 -5.962 15.299 1.00 68.12 180 LYS A C 1
ATOM 1461 O O . LYS A 1 180 ? 24.085 -5.611 16.124 1.00 68.12 180 LYS A O 1
ATOM 1466 N N . HIS A 1 181 ? 22.285 -5.144 14.861 1.00 62.66 181 HIS A N 1
ATOM 1467 C CA . HIS A 1 181 ? 22.131 -3.766 15.341 1.00 62.66 181 HIS A CA 1
ATOM 1468 C C . HIS A 1 181 ? 21.732 -3.692 16.822 1.00 62.66 181 HIS A C 1
ATOM 1470 O O . HIS A 1 181 ? 22.287 -2.874 17.551 1.00 62.66 181 HIS A O 1
ATOM 1476 N N . GLU A 1 182 ? 20.838 -4.565 17.295 1.00 59.12 182 GLU A N 1
ATOM 1477 C CA . GLU A 1 182 ? 20.471 -4.622 18.719 1.00 59.12 182 GLU A CA 1
ATOM 1478 C C . GLU A 1 182 ? 21.647 -5.061 19.603 1.00 59.12 182 GLU A C 1
ATOM 1480 O O . GLU A 1 182 ? 21.849 -4.506 20.681 1.00 59.12 182 GLU A O 1
ATOM 1485 N N . SER A 1 183 ? 22.481 -5.992 19.125 1.00 57.62 183 SER A N 1
ATOM 1486 C CA . SER A 1 183 ? 23.683 -6.435 19.846 1.00 57.62 183 SER A CA 1
ATOM 1487 C C . SER A 1 183 ? 24.826 -5.408 19.870 1.00 57.62 183 SER A C 1
ATOM 1489 O O . SER A 1 183 ? 25.723 -5.525 20.697 1.00 57.62 183 SER A O 1
ATOM 1491 N N . GLY A 1 184 ? 24.801 -4.402 18.986 1.00 50.00 184 GLY A N 1
ATOM 1492 C CA . GLY A 1 184 ? 25.822 -3.350 18.898 1.00 50.00 184 GLY A CA 1
ATOM 1493 C C . GLY A 1 184 ? 25.537 -2.098 19.737 1.00 50.00 184 GLY A C 1
ATOM 1494 O O . GLY A 1 184 ? 26.392 -1.222 19.811 1.00 50.00 184 GLY A O 1
ATOM 1495 N N . ASN A 1 185 ? 24.362 -2.001 20.371 1.00 45.62 185 ASN A N 1
ATOM 1496 C CA . ASN A 1 185 ? 23.904 -0.804 21.094 1.00 45.62 185 ASN A CA 1
ATOM 1497 C C . ASN A 1 185 ? 24.055 -0.890 22.627 1.00 45.62 185 ASN A C 1
ATOM 1499 O O . ASN A 1 185 ? 23.442 -0.121 23.371 1.00 45.62 185 ASN A O 1
ATOM 1503 N N . THR A 1 186 ? 24.898 -1.789 23.136 1.00 41.59 186 THR A N 1
ATOM 1504 C CA . THR A 1 186 ? 25.301 -1.790 24.549 1.00 41.59 186 THR A CA 1
ATOM 1505 C C . THR A 1 186 ? 26.349 -0.705 24.796 1.00 41.59 186 THR A C 1
ATOM 1507 O O . THR A 1 186 ? 27.534 -1.013 24.829 1.00 41.59 186 THR A O 1
ATOM 1510 N N . LEU A 1 187 ? 25.911 0.557 24.905 1.00 40.66 187 LEU A N 1
ATOM 1511 C CA . LEU A 1 187 ? 26.483 1.656 25.711 1.00 40.66 187 LEU A CA 1
ATOM 1512 C C . LEU A 1 187 ? 25.879 2.992 25.240 1.00 40.66 187 LEU A C 1
ATOM 1514 O O . LEU A 1 187 ? 26.464 3.667 24.399 1.00 40.66 187 LEU A O 1
ATOM 1518 N N . SER A 1 188 ? 24.709 3.372 25.773 1.00 34.19 188 SER A N 1
ATOM 1519 C CA . SER A 1 188 ? 24.305 4.761 26.098 1.00 34.19 188 SER A CA 1
ATOM 1520 C C . SER A 1 188 ? 22.860 4.803 26.619 1.00 34.19 188 SER A C 1
ATOM 1522 O O . SER A 1 188 ? 21.949 4.238 26.022 1.00 34.19 188 SER A O 1
ATOM 1524 N N . ALA A 1 189 ? 22.675 5.469 27.759 1.00 33.28 189 ALA A N 1
ATOM 1525 C CA . ALA A 1 189 ? 21.434 5.608 28.523 1.00 33.28 189 ALA A CA 1
ATOM 1526 C C . ALA A 1 189 ? 20.344 6.453 27.801 1.00 33.28 189 ALA A C 1
ATOM 1528 O O . ALA A 1 189 ? 20.632 7.118 26.803 1.00 33.28 189 ALA A O 1
ATOM 1529 N N . PRO A 1 190 ? 19.080 6.438 28.276 1.00 39.41 190 PRO A N 1
ATOM 1530 C CA . PRO A 1 190 ? 17.910 6.722 27.456 1.00 39.41 190 PRO A CA 1
ATOM 1531 C C . PRO A 1 190 ? 17.640 8.226 27.339 1.00 39.41 190 PRO A C 1
ATOM 1533 O O . PRO A 1 190 ? 17.442 8.914 28.339 1.00 39.41 190 PRO A O 1
ATOM 1536 N N . ARG A 1 191 ? 17.534 8.740 26.110 1.00 31.48 191 ARG A N 1
ATOM 1537 C CA . ARG A 1 191 ? 16.795 9.983 25.862 1.00 31.48 191 ARG A CA 1
ATOM 1538 C C . ARG A 1 191 ? 15.347 9.627 25.577 1.00 31.48 191 ARG A C 1
ATOM 1540 O O . ARG A 1 191 ? 15.046 8.946 24.601 1.00 31.48 191 ARG A O 1
ATOM 1547 N N . GLY A 1 192 ? 14.467 10.089 26.462 1.00 30.47 192 GLY A N 1
ATOM 1548 C CA . GLY A 1 192 ? 13.029 10.045 26.264 1.00 30.47 192 GLY A CA 1
ATOM 1549 C C . GLY A 1 192 ? 12.659 10.743 24.962 1.00 30.47 192 GLY A C 1
ATOM 1550 O O . GLY A 1 192 ? 12.745 11.961 24.854 1.00 30.47 192 GLY A O 1
ATOM 1551 N N . HIS A 1 193 ? 12.229 9.954 23.987 1.00 26.06 193 HIS A N 1
ATOM 1552 C CA . HIS A 1 193 ? 11.426 10.424 22.878 1.00 26.06 193 HIS A CA 1
ATOM 1553 C C . HIS A 1 193 ? 10.193 9.539 22.798 1.00 26.06 193 HIS A C 1
ATOM 1555 O O . HIS A 1 193 ? 10.273 8.313 22.736 1.00 26.06 193 HIS A O 1
ATOM 1561 N N . VAL A 1 194 ? 9.046 10.207 22.850 1.00 26.25 194 VAL A N 1
ATOM 1562 C CA . VAL A 1 194 ? 7.728 9.670 22.540 1.00 26.25 194 VAL A CA 1
ATOM 1563 C C . VAL A 1 194 ? 7.839 8.923 21.214 1.00 26.25 194 VAL A C 1
ATOM 1565 O O . VAL A 1 194 ? 8.075 9.533 20.172 1.00 26.25 194 VAL A O 1
ATOM 1568 N N . LEU A 1 195 ? 7.720 7.596 21.266 1.00 25.77 195 LEU A N 1
ATOM 1569 C CA . LEU A 1 195 ? 7.663 6.741 20.089 1.00 25.77 195 LEU A CA 1
ATOM 1570 C C . LEU A 1 195 ? 6.354 7.043 19.356 1.00 25.77 195 LEU A C 1
ATOM 1572 O O . LEU A 1 195 ? 5.341 6.375 19.551 1.00 25.77 195 LEU A O 1
ATOM 1576 N N . SER A 1 196 ? 6.374 8.051 18.483 1.00 26.02 196 SER A N 1
ATOM 1577 C CA . SER A 1 196 ? 5.530 7.989 17.300 1.00 26.02 196 SER A CA 1
ATOM 1578 C C . SER A 1 196 ? 5.928 6.698 16.593 1.00 26.02 196 SER A C 1
ATOM 1580 O O . SER A 1 196 ? 7.095 6.542 16.227 1.00 26.02 196 SER A O 1
ATOM 1582 N N . ALA A 1 197 ? 4.997 5.764 16.425 1.00 28.42 197 ALA A N 1
ATOM 1583 C CA . ALA A 1 197 ? 5.174 4.590 15.578 1.00 28.42 197 ALA A CA 1
ATOM 1584 C C . ALA A 1 197 ? 5.226 5.019 14.096 1.00 28.42 197 ALA A C 1
ATOM 1586 O O . ALA A 1 197 ? 4.394 4.643 13.277 1.00 28.42 197 ALA A O 1
ATOM 1587 N N . GLY A 1 198 ? 6.199 5.863 13.764 1.00 23.09 198 GLY A N 1
ATOM 1588 C CA . GLY A 1 198 ? 6.673 6.124 12.426 1.00 23.09 198 GLY A CA 1
ATOM 1589 C C . GLY A 1 198 ? 7.715 5.066 12.112 1.00 23.09 198 GLY A C 1
ATOM 1590 O O . GLY A 1 198 ? 8.904 5.281 12.320 1.00 23.09 198 GLY A O 1
ATOM 1591 N N . TYR A 1 199 ? 7.271 3.921 11.590 1.00 32.72 199 TYR A N 1
ATOM 1592 C CA . TYR A 1 199 ? 8.120 3.252 10.606 1.00 32.72 199 TYR A CA 1
ATOM 1593 C C . TYR A 1 199 ? 8.381 4.265 9.489 1.00 32.72 199 TYR A C 1
ATOM 1595 O O . TYR A 1 199 ? 7.472 5.051 9.176 1.00 32.72 199 TYR A O 1
ATOM 1603 N N . PRO A 1 200 ? 9.614 4.299 8.965 1.00 31.30 200 PRO A N 1
ATOM 1604 C CA . PRO A 1 200 ? 10.111 5.417 8.194 1.00 31.30 200 PRO A CA 1
ATOM 1605 C C . PRO A 1 200 ? 9.147 5.711 7.051 1.00 31.30 200 PRO A C 1
ATOM 1607 O O . PRO A 1 200 ? 8.476 4.820 6.513 1.00 31.30 200 PRO A O 1
ATOM 1610 N N . ALA A 1 201 ? 9.081 6.989 6.688 1.00 28.88 201 ALA A N 1
ATOM 1611 C CA . ALA A 1 201 ? 8.673 7.377 5.352 1.00 28.88 201 ALA A CA 1
ATOM 1612 C C . ALA A 1 201 ? 9.248 6.380 4.331 1.00 28.88 201 ALA A C 1
ATOM 1614 O O . ALA A 1 201 ? 10.295 5.782 4.577 1.00 28.88 201 ALA A O 1
ATOM 1615 N N . PHE A 1 202 ? 8.545 6.207 3.217 1.00 36.06 202 PHE A N 1
ATOM 1616 C CA . PHE A 1 202 ? 8.975 5.525 1.997 1.00 36.06 202 PHE A CA 1
ATOM 1617 C C . PHE A 1 202 ? 10.306 6.104 1.444 1.00 36.06 202 PHE A C 1
ATOM 1619 O O . PHE A 1 202 ? 10.385 6.564 0.317 1.00 36.06 202 PHE A O 1
ATOM 1626 N N . ASN A 1 203 ? 11.370 6.095 2.239 1.00 27.50 203 ASN A N 1
ATOM 1627 C CA . ASN A 1 203 ? 12.742 6.320 1.849 1.00 27.50 203 ASN A CA 1
ATOM 1628 C C . ASN A 1 203 ? 13.316 4.925 1.682 1.00 27.50 203 ASN A C 1
ATOM 1630 O O . ASN A 1 203 ? 13.332 4.141 2.632 1.00 27.50 203 ASN A O 1
ATOM 1634 N N . GLY A 1 204 ? 13.680 4.616 0.440 1.00 29.39 204 GLY A N 1
ATOM 1635 C CA . GLY A 1 204 ? 14.070 3.297 -0.022 1.00 29.39 204 GLY A CA 1
ATOM 1636 C C . GLY A 1 204 ? 14.812 2.475 1.024 1.00 29.39 204 GLY A C 1
ATOM 1637 O O . GLY A 1 204 ? 15.944 2.774 1.396 1.00 29.39 204 GLY A O 1
ATOM 1638 N N . ILE A 1 205 ? 14.204 1.358 1.419 1.00 28.11 205 ILE A N 1
ATOM 1639 C CA . ILE A 1 205 ? 14.988 0.204 1.842 1.00 28.11 205 ILE A CA 1
ATOM 1640 C C . ILE A 1 205 ? 15.574 -0.377 0.547 1.00 28.11 205 ILE A C 1
ATOM 1642 O O . ILE A 1 205 ? 15.081 -1.361 0.001 1.00 28.11 205 ILE A O 1
ATOM 1646 N N . HIS A 1 206 ? 16.606 0.291 0.025 1.00 30.34 206 HIS A N 1
ATOM 1647 C CA . HIS A 1 206 ? 17.628 -0.354 -0.787 1.00 30.34 206 HIS A CA 1
ATOM 1648 C C . HIS A 1 206 ? 18.382 -1.298 0.157 1.00 30.34 206 HIS A C 1
ATOM 1650 O O . HIS A 1 206 ? 19.011 -0.837 1.113 1.00 30.34 206 HIS A O 1
ATOM 1656 N N . PRO A 1 207 ? 18.326 -2.623 -0.037 1.00 27.19 207 PRO A N 1
ATOM 1657 C CA . PRO A 1 207 ? 19.191 -3.518 0.694 1.00 27.19 207 PRO A CA 1
ATOM 1658 C C . PRO A 1 207 ? 20.578 -3.450 0.049 1.00 27.19 207 PRO A C 1
ATOM 1660 O O . PRO A 1 207 ? 20.885 -4.252 -0.818 1.00 27.19 207 PRO A O 1
ATOM 1663 N N . GLY A 1 208 ? 21.419 -2.536 0.532 1.00 25.75 208 GLY A N 1
ATOM 1664 C CA . GLY A 1 208 ? 22.868 -2.578 0.324 1.00 25.75 208 GLY A CA 1
ATOM 1665 C C . GLY A 1 208 ? 23.405 -1.579 -0.694 1.00 25.75 208 GLY A C 1
ATOM 1666 O O . GLY A 1 208 ? 23.427 -1.860 -1.882 1.00 25.75 208 GLY A O 1
ATOM 1667 N N . PHE A 1 209 ? 23.920 -0.466 -0.182 1.00 25.25 209 PHE A N 1
ATOM 1668 C CA . PHE A 1 209 ? 25.063 0.236 -0.754 1.00 25.25 209 PHE A CA 1
ATOM 1669 C C . PHE A 1 209 ? 25.921 0.691 0.428 1.00 25.25 209 PHE A C 1
ATOM 1671 O O . PHE A 1 209 ? 25.552 1.628 1.131 1.00 25.25 209 PHE A O 1
ATOM 1678 N N . ASP A 1 210 ? 27.009 -0.037 0.679 1.00 25.52 210 ASP A N 1
ATOM 1679 C CA . ASP A 1 210 ? 28.191 0.531 1.322 1.00 25.52 210 ASP A CA 1
ATOM 1680 C C . ASP A 1 210 ? 28.992 1.193 0.188 1.00 25.52 210 ASP A C 1
ATOM 1682 O O . AS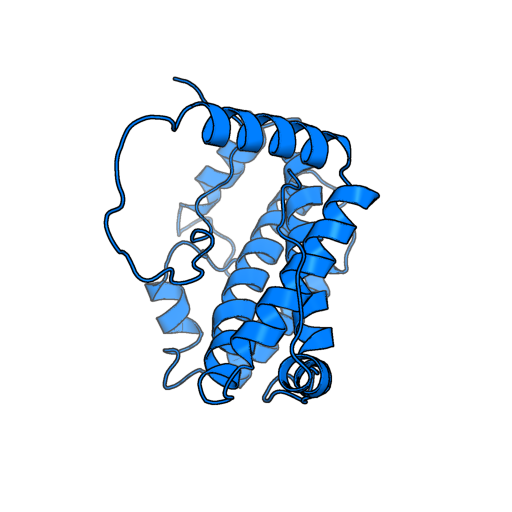P A 1 210 ? 29.426 0.507 -0.742 1.00 25.52 210 ASP A O 1
ATOM 1686 N N . LEU A 1 211 ? 29.113 2.521 0.237 1.00 26.92 211 LEU A N 1
ATOM 1687 C CA . LEU A 1 211 ? 30.193 3.282 -0.395 1.00 26.92 211 LEU A CA 1
ATOM 1688 C C . LEU A 1 211 ? 31.119 3.768 0.719 1.00 26.92 211 LEU A C 1
ATOM 1690 O O . LEU A 1 211 ? 30.574 4.269 1.730 1.00 26.92 211 LEU A O 1
#

Organism: NCBI:txid205917

Sequence (211 aa):
MALFPEVKFTKRELSLLNLVVQPSNRTVEQLAQRSVDYSRMHTKAVDVLRLDDARYERMAASLRDPQTRPKEVIAVDDLKSIRDTFGVPSAPNWPVIMKTVDAYDVYLAKEPQTFEDYSWRSRYAAAGAALFREFLVAVPLSDVKDGLSAFTKRRTQLHREMMITEYPDLYTRTLARHNKHESGNTLSAPRGHVLSAGYPAFNGIHPGFDL